Protein AF-A0A1Y3N4Q6-F1 (afdb_monomer_lite)

Sequence (332 aa):
MKKNKTISIQLFIYFLLYHSVFANVINISNESEFLNILDSKDNQNEIHININSKISINKSFNITTSIKKISIIGYSREMSIIEFPNLSDILCFGKNVKEIELKDISFKGNIFFDNNSRVTLDSISFIGNINSNFDDNNNDYIKIKNSIYKAFSYKTNYCIYLGGNIEINNSKFYGDSSCFKNLFYFNGSNIYNLKLTNSFFSGEYKCSCLYIENGNKIDINSSLFSNGFVPKNLDEQGSGITIFHSYTQIKNSTFKNFYSEWSGGSLYLDNTYDFIGEDLEIHNSTAYEMGSMAFVTSDIKGKLPVKFKNIRQYNTGNLTTKRLEHGGLIIW

pLDDT: mean 90.71, std 12.47, range [35.66, 98.94]

Radius of gyration: 23.35 Å; chains: 1; bounding box: 67×60×62 Å

Foldseek 3Di:
DVVVVVVVVVVVVVVVVVVPPPPPEDEDDEQVVVQCQLQDQPPEQEYHYEFQAEYEHAAADARPHQHAEYAYEYPAQVRGEYEYPDQQHEHEDALSYAEYHYYRYEYHHEYEYEQHQYAEAENYEYEHAYYYDNPVVRHVEHEHYNYEYEYYQQADCERYYDEAAYAYELYEFEADLSNQEEPYEYDDCLPYEYAAYCYEFENLLNYAYYEEENHVYYHAELYEYENFEAEPVPPQDERYYEYYAYAYEHYLYEYYAFEYQAEAGNYEAEQYPAYEYENYEYENFQYNAEAGHYDHYYPDPDDHHHDYYNYHYYNTDPPPDDDRNDYHDDDD

Secondary structure (DSSP, 8-state):
-HHHHHHHHHHHHHHHHHHTT---EEEE-SHHHHHHHHT--S--SEEEEEE-SEEE--S-EEE-S-EEEEEEEES-TTT-EEE-SSTT-EEEE-TTEEEEEEES-EEESEEEEES-SEEEEES-EEES-EEEE-TTS---EEEEES-EEE--SS-EEEEEEEESSEEEES-EEE--TTEEEEEEEEE-TTT-EEEEES-EEE-TTTSEEEEEES-SEEEEES-EEEEEEE-TTSTT--SSEEEES-EEEEES-EEEEEEESSB-SSEEEES-SEEEEES-EEEEEEESSB-SSEEEE--SSS---EEEES-EEES-S--SS---SS--B---

Structure (mmCIF, N/CA/C/O backbone):
data_AF-A0A1Y3N4Q6-F1
#
_entry.id   AF-A0A1Y3N4Q6-F1
#
loop_
_atom_site.group_PDB
_atom_site.id
_atom_site.type_symbol
_atom_site.label_atom_id
_atom_site.label_alt_id
_atom_site.label_comp_id
_atom_site.label_asym_id
_atom_site.label_entity_id
_atom_site.label_seq_id
_atom_site.pdbx_PDB_ins_code
_atom_site.Cartn_x
_atom_site.Cartn_y
_atom_site.Cartn_z
_atom_site.occupancy
_atom_site.B_iso_or_equiv
_atom_site.auth_seq_id
_atom_site.auth_comp_id
_atom_site.auth_asym_id
_atom_site.auth_atom_id
_atom_site.pdbx_PDB_model_num
ATOM 1 N N . MET A 1 1 ? -41.715 -43.788 21.255 1.00 56.69 1 MET A N 1
ATOM 2 C CA . MET A 1 1 ? -41.320 -42.753 22.247 1.00 56.69 1 MET A CA 1
ATOM 3 C C . MET A 1 1 ? -39.856 -42.289 22.192 1.00 56.69 1 MET A C 1
ATOM 5 O O . MET A 1 1 ? -39.630 -41.128 22.495 1.00 56.69 1 MET A O 1
ATOM 9 N N . LYS A 1 2 ? -38.855 -43.097 21.793 1.00 52.38 2 LYS A N 1
ATOM 10 C CA . LYS A 1 2 ? -37.438 -42.647 21.756 1.00 52.38 2 LYS A CA 1
ATOM 11 C C . LYS A 1 2 ? -37.121 -41.549 20.717 1.00 52.38 2 LYS A C 1
ATOM 13 O O . LYS A 1 2 ? -36.284 -40.702 20.992 1.00 52.38 2 LYS A O 1
ATOM 18 N N . LYS A 1 3 ? -37.823 -41.513 19.575 1.00 55.44 3 LYS A N 1
ATOM 19 C CA . LYS A 1 3 ? -37.565 -40.568 18.465 1.00 55.44 3 LYS A CA 1
ATOM 20 C C . LYS A 1 3 ? -37.840 -39.091 18.814 1.00 55.44 3 LYS A C 1
ATOM 22 O O . LYS A 1 3 ? -37.141 -38.214 18.325 1.00 55.44 3 LYS A O 1
ATOM 27 N N . ASN A 1 4 ? -38.792 -38.823 19.713 1.00 59.50 4 ASN A N 1
ATOM 28 C CA . ASN A 1 4 ? -39.161 -37.451 20.097 1.00 59.50 4 ASN A CA 1
ATOM 29 C C . ASN A 1 4 ? -38.152 -36.807 21.066 1.00 59.50 4 ASN A C 1
ATOM 31 O O . ASN A 1 4 ? -38.011 -35.588 21.072 1.00 59.50 4 ASN A O 1
ATOM 35 N N . LYS A 1 5 ? -37.408 -37.604 21.851 1.00 62.88 5 LYS A N 1
ATOM 36 C CA . LYS A 1 5 ? -36.370 -37.088 22.764 1.00 62.88 5 LYS A CA 1
ATOM 37 C C . LYS A 1 5 ? -35.143 -36.566 22.013 1.00 62.88 5 LYS A C 1
ATOM 39 O O . LYS A 1 5 ? -34.579 -35.553 22.408 1.00 62.88 5 LYS A O 1
ATOM 44 N N . THR A 1 6 ? -34.749 -37.218 20.921 1.00 68.38 6 THR A N 1
ATOM 45 C CA . THR A 1 6 ? -33.562 -36.827 20.145 1.00 68.38 6 THR A CA 1
ATOM 46 C C . THR A 1 6 ? -33.760 -35.491 19.424 1.00 68.38 6 THR A C 1
ATOM 48 O O . THR A 1 6 ? -32.855 -34.664 19.414 1.00 68.38 6 THR A O 1
ATOM 51 N N . ILE A 1 7 ? -34.967 -35.248 18.899 1.00 74.62 7 ILE A N 1
ATOM 52 C CA . ILE A 1 7 ? -35.339 -33.988 18.230 1.00 74.62 7 ILE A CA 1
ATOM 53 C C . ILE A 1 7 ? -35.352 -32.821 19.231 1.00 74.62 7 ILE A C 1
ATOM 55 O O . ILE A 1 7 ? -34.852 -31.739 18.935 1.00 74.62 7 ILE A O 1
ATOM 59 N N . SER A 1 8 ? -35.852 -33.055 20.448 1.00 74.19 8 SER A N 1
ATOM 60 C CA . SER A 1 8 ? -35.849 -32.063 21.532 1.00 74.19 8 SER A CA 1
ATOM 61 C C . SER A 1 8 ? -34.433 -31.644 21.948 1.00 74.19 8 SER A C 1
ATOM 63 O O . SER A 1 8 ? -34.189 -30.456 22.145 1.00 74.19 8 SER A O 1
ATOM 65 N N . ILE A 1 9 ? -33.492 -32.590 22.040 1.00 78.69 9 ILE A N 1
ATOM 66 C CA . ILE A 1 9 ? -32.097 -32.300 22.407 1.00 78.69 9 ILE A CA 1
ATOM 67 C C . ILE A 1 9 ? -31.387 -31.522 21.291 1.00 78.69 9 ILE A C 1
ATOM 69 O O . ILE A 1 9 ? -30.674 -30.566 21.577 1.00 78.69 9 ILE A O 1
ATOM 73 N N . GLN A 1 10 ? -31.615 -31.876 20.022 1.00 81.56 10 GLN A N 1
ATOM 74 C CA . GLN A 1 10 ? -31.042 -31.147 18.885 1.00 81.56 10 GLN A CA 1
ATOM 75 C C . GLN A 1 10 ? -31.547 -29.703 18.805 1.00 81.56 10 GLN A C 1
ATOM 77 O O . GLN A 1 10 ? -30.742 -28.801 18.603 1.00 81.56 10 GLN A O 1
ATOM 82 N N . LEU A 1 11 ? -32.846 -29.468 19.024 1.00 79.50 11 LEU A N 1
ATOM 83 C CA . LEU A 1 11 ? -33.420 -28.119 19.062 1.00 79.50 11 LEU A CA 1
ATOM 84 C C . LEU A 1 11 ? -32.888 -27.294 20.238 1.00 79.50 11 LEU A C 1
ATOM 86 O O . LEU A 1 11 ? -32.621 -26.108 20.075 1.00 79.50 11 LEU A O 1
ATOM 90 N N . PHE A 1 12 ? -32.686 -27.917 21.400 1.00 78.81 12 PHE A N 1
ATOM 91 C CA . PHE A 1 12 ? -32.112 -27.249 22.567 1.00 78.81 12 PHE A CA 1
ATOM 92 C C . PHE A 1 12 ? -30.639 -26.873 22.353 1.00 78.81 12 PHE A C 1
ATOM 94 O O . PHE A 1 12 ? -30.237 -25.766 22.696 1.00 78.81 12 PHE A O 1
ATOM 101 N N . ILE A 1 13 ? -29.848 -27.744 21.716 1.00 78.81 13 ILE A N 1
ATOM 102 C CA . ILE A 1 13 ? -28.467 -27.431 21.318 1.00 78.81 13 ILE A CA 1
ATOM 103 C C . ILE A 1 13 ? -28.453 -26.309 20.273 1.00 78.81 13 ILE A C 1
ATOM 105 O O . ILE A 1 13 ? -27.671 -25.377 20.408 1.00 78.81 13 ILE A O 1
ATOM 109 N N . TYR A 1 14 ? -29.344 -26.342 19.277 1.00 76.44 14 TYR A N 1
ATOM 110 C CA . TYR A 1 14 ? -29.457 -25.268 18.283 1.00 76.44 14 TYR A CA 1
ATOM 111 C C . TYR A 1 14 ? -29.843 -23.930 18.928 1.00 76.44 14 TYR A C 1
ATOM 113 O O . TYR A 1 14 ? -29.288 -22.896 18.577 1.00 76.44 14 TYR A O 1
ATOM 121 N N . PHE A 1 15 ? -30.749 -23.951 19.909 1.00 72.94 15 PHE A N 1
ATOM 122 C CA . PHE A 1 15 ? -31.162 -22.772 20.669 1.00 72.94 15 PHE A CA 1
ATOM 123 C C . PHE A 1 15 ? -30.034 -22.221 21.554 1.00 72.94 15 PHE A C 1
ATOM 125 O O . PHE A 1 15 ? -29.815 -21.011 21.575 1.00 72.94 15 PHE A O 1
ATOM 132 N N . LEU A 1 16 ? -29.272 -23.093 22.226 1.00 67.56 16 LEU A N 1
ATOM 133 C CA . LEU A 1 16 ? -28.088 -22.707 23.002 1.00 67.56 16 LEU A CA 1
ATOM 134 C C . LEU A 1 16 ? -26.990 -22.117 22.110 1.00 67.56 16 LEU A C 1
ATOM 136 O O . LEU A 1 16 ? -26.414 -21.091 22.460 1.00 67.56 16 LEU A O 1
ATOM 140 N N . LEU A 1 17 ? -26.753 -22.715 20.937 1.00 64.62 17 LEU A N 1
ATOM 141 C CA . LEU A 1 17 ? -25.815 -22.193 19.943 1.00 64.62 17 LEU A CA 1
ATOM 142 C C . LEU A 1 17 ? -26.282 -20.843 19.377 1.00 64.62 17 LEU A C 1
ATOM 144 O O . LEU A 1 17 ? -25.457 -19.960 19.158 1.00 64.62 17 LEU A O 1
ATOM 148 N N . TYR A 1 18 ? -27.594 -20.647 19.208 1.00 61.47 18 TYR A N 1
ATOM 149 C CA . TYR A 1 18 ? -28.177 -19.383 18.751 1.00 61.47 18 TYR A CA 1
ATOM 150 C C . TYR A 1 18 ? -28.088 -18.273 19.811 1.00 61.47 18 TYR A C 1
ATOM 152 O O . TYR A 1 18 ? -27.852 -17.118 19.472 1.00 61.47 18 TYR A O 1
ATOM 160 N N . HIS A 1 19 ? -28.234 -18.604 21.100 1.00 54.78 19 HIS A N 1
ATOM 161 C CA . HIS A 1 19 ? -28.067 -17.637 22.194 1.00 54.78 19 HIS A CA 1
ATOM 162 C C . HIS A 1 19 ? -26.600 -17.290 22.488 1.00 54.78 19 HIS A C 1
ATOM 164 O O . HIS A 1 19 ? -26.331 -16.224 23.035 1.00 54.78 19 HIS A O 1
ATOM 170 N N . SER A 1 20 ? -25.642 -18.142 22.112 1.00 48.44 20 SER A N 1
ATOM 171 C CA . SER A 1 20 ? -24.221 -17.939 22.434 1.00 48.44 20 SER A CA 1
ATOM 172 C C . SER A 1 20 ? -23.460 -16.943 21.544 1.00 48.44 20 SER A C 1
ATOM 174 O O . SER A 1 20 ? -22.251 -16.813 21.706 1.00 48.44 20 SER A O 1
ATOM 176 N N . VAL A 1 21 ? -24.120 -16.231 20.618 1.00 52.28 21 VAL A N 1
ATOM 177 C CA . VAL A 1 21 ? -23.431 -15.346 19.650 1.00 52.28 21 VAL A CA 1
ATOM 178 C C . VAL A 1 21 ? -24.018 -13.933 19.594 1.00 52.28 21 VAL A C 1
ATOM 180 O O . VAL A 1 21 ? -23.985 -13.273 18.558 1.00 52.28 21 VAL A O 1
ATOM 183 N N . PHE A 1 22 ? -24.534 -13.417 20.711 1.00 50.62 22 PHE A N 1
ATOM 184 C CA . PHE A 1 22 ? -24.730 -11.971 20.823 1.00 50.62 22 PHE A CA 1
ATOM 185 C C . PHE A 1 22 ? -23.392 -11.324 21.168 1.00 50.62 22 PHE A C 1
ATOM 187 O O . PHE A 1 22 ? -23.029 -11.167 22.331 1.00 50.62 22 PHE A O 1
ATOM 194 N N . ALA A 1 23 ? -22.629 -10.983 20.131 1.00 60.62 23 ALA A N 1
ATOM 195 C CA . ALA A 1 23 ? -21.564 -10.008 20.274 1.00 60.62 23 ALA A CA 1
ATOM 196 C C . ALA A 1 23 ? -22.204 -8.689 20.731 1.00 60.62 23 ALA A C 1
ATOM 198 O O . ALA A 1 23 ? -23.074 -8.150 20.045 1.00 60.62 23 ALA A O 1
ATOM 199 N N . ASN A 1 24 ? -21.819 -8.199 21.910 1.00 73.44 24 ASN A N 1
ATOM 200 C CA . ASN A 1 24 ? -22.299 -6.916 22.406 1.00 73.44 24 ASN A CA 1
ATOM 201 C C . ASN A 1 24 ? -21.717 -5.813 21.519 1.00 73.44 24 ASN A C 1
ATOM 203 O O . ASN A 1 24 ? -20.530 -5.504 21.594 1.00 73.44 24 ASN A O 1
ATOM 207 N N . VAL A 1 25 ? -22.559 -5.257 20.652 1.00 82.50 25 VAL A N 1
ATOM 208 C CA . VAL A 1 25 ? -22.224 -4.088 19.843 1.00 82.50 25 VAL A CA 1
ATOM 209 C C . VAL A 1 25 ? -22.372 -2.849 20.716 1.00 82.50 25 VAL A C 1
ATOM 211 O O . VAL A 1 25 ? -23.442 -2.605 21.276 1.00 82.50 25 VAL A O 1
ATOM 214 N N . ILE A 1 26 ? -21.303 -2.068 20.835 1.00 90.81 26 ILE A N 1
ATOM 215 C CA . ILE A 1 26 ? -21.249 -0.877 21.680 1.00 90.81 26 ILE A CA 1
ATOM 216 C C . ILE A 1 26 ? -21.290 0.354 20.779 1.00 90.81 26 ILE A C 1
ATOM 218 O O . ILE A 1 26 ? -20.392 0.574 19.968 1.00 90.81 26 ILE A O 1
ATOM 222 N N . ASN A 1 27 ? -22.341 1.161 20.911 1.00 92.31 27 ASN A N 1
ATOM 223 C CA . ASN A 1 27 ? -22.420 2.450 20.230 1.00 92.31 27 ASN A CA 1
ATOM 224 C C . ASN A 1 27 ? -21.627 3.481 21.029 1.00 92.31 27 ASN A C 1
ATOM 226 O O . ASN A 1 27 ? -21.821 3.590 22.240 1.00 92.31 27 ASN A O 1
ATOM 230 N N . ILE A 1 28 ? -20.782 4.246 20.348 1.00 92.94 28 ILE A N 1
ATOM 231 C CA . ILE A 1 28 ? -19.982 5.298 20.972 1.00 92.94 28 ILE A CA 1
ATOM 232 C C . ILE A 1 28 ? -20.214 6.643 20.302 1.00 92.94 28 ILE A C 1
ATOM 234 O O . ILE A 1 28 ? -20.504 6.726 19.109 1.00 92.94 28 ILE A O 1
ATOM 238 N N . SER A 1 29 ? -20.063 7.703 21.087 1.00 92.25 29 SER A N 1
ATOM 239 C CA . SER A 1 29 ? -20.355 9.072 20.665 1.00 92.25 29 SER A CA 1
ATOM 240 C C . SER A 1 29 ? -19.210 10.054 20.910 1.00 92.25 29 SER A C 1
ATOM 242 O O . SER A 1 29 ? -19.214 11.141 20.332 1.00 92.25 29 SER A O 1
ATOM 244 N N . ASN A 1 30 ? -18.240 9.694 21.756 1.00 94.62 30 ASN A N 1
ATOM 245 C CA . ASN A 1 30 ? -17.157 10.575 22.187 1.00 94.62 30 ASN A CA 1
ATOM 246 C C . ASN A 1 30 ? -15.838 9.824 22.450 1.00 94.62 30 ASN A C 1
ATOM 248 O O . ASN A 1 30 ? -15.787 8.595 22.490 1.00 94.62 30 ASN A O 1
ATOM 252 N N . GLU A 1 31 ? -14.761 10.593 22.631 1.00 96.50 31 GLU A N 1
ATOM 253 C CA . GLU A 1 31 ? -13.404 10.086 22.871 1.00 96.50 31 GLU A CA 1
ATOM 254 C C . GLU A 1 31 ? -13.310 9.216 24.131 1.00 96.50 31 GLU A C 1
ATOM 256 O O . GLU A 1 31 ? -12.709 8.148 24.090 1.00 96.50 31 GLU A O 1
ATOM 261 N N . SER A 1 32 ? -13.913 9.650 25.243 1.00 95.75 32 SER A N 1
ATOM 262 C CA . SER A 1 32 ? -13.829 8.932 26.521 1.00 95.75 32 SER A CA 1
ATOM 263 C C . SER A 1 32 ? -14.413 7.524 26.399 1.00 95.75 32 SER A C 1
ATOM 265 O O . SER A 1 32 ? -13.766 6.553 26.780 1.00 95.75 32 SER A O 1
ATOM 267 N N . GLU A 1 33 ? -15.596 7.392 25.794 1.00 94.44 33 GLU A N 1
ATOM 268 C CA . GLU A 1 33 ? -16.214 6.093 25.507 1.00 94.44 33 GLU A CA 1
ATOM 269 C C . GLU A 1 33 ? -15.323 5.216 24.620 1.00 94.44 33 GLU A C 1
ATOM 271 O O . GLU A 1 33 ? -15.087 4.056 24.958 1.00 94.44 33 GLU A O 1
ATOM 276 N N . PHE A 1 34 ? -14.788 5.773 23.526 1.00 94.69 34 PHE A N 1
ATOM 277 C CA . PHE A 1 34 ? -13.900 5.049 22.612 1.00 94.69 34 PHE A CA 1
ATOM 278 C C . PHE A 1 34 ? -12.673 4.484 23.334 1.00 94.69 34 PHE A C 1
ATOM 280 O O . PHE A 1 34 ? -12.385 3.291 23.239 1.00 94.69 34 PHE A O 1
ATOM 287 N N . LEU A 1 35 ? -11.967 5.332 24.085 1.00 94.00 35 LEU A N 1
ATOM 288 C CA . LEU A 1 35 ? -10.729 4.951 24.759 1.00 94.00 35 LEU A CA 1
ATOM 289 C C . LEU A 1 35 ? -10.983 3.988 25.923 1.00 94.00 35 LEU A C 1
ATOM 291 O O . LEU A 1 35 ? -10.244 3.019 26.069 1.00 94.00 35 LEU A O 1
ATOM 295 N N . ASN A 1 36 ? -12.040 4.202 26.712 1.00 92.62 36 ASN A N 1
ATOM 296 C CA . ASN A 1 36 ? -12.360 3.338 27.852 1.00 92.62 36 ASN A CA 1
ATOM 297 C C . ASN A 1 36 ? -12.703 1.908 27.417 1.00 92.62 36 ASN A C 1
ATOM 299 O O . ASN A 1 36 ? -12.334 0.958 28.102 1.00 92.62 36 ASN A O 1
ATOM 303 N N . ILE A 1 37 ? -13.389 1.738 26.282 1.00 91.62 37 ILE A N 1
ATOM 304 C CA . ILE A 1 37 ? -13.698 0.406 25.744 1.00 91.62 37 ILE A CA 1
ATOM 305 C C . ILE A 1 37 ? -12.414 -0.308 25.320 1.00 91.62 37 ILE A C 1
ATOM 307 O O . ILE A 1 37 ? -12.224 -1.479 25.650 1.00 91.62 37 ILE A O 1
ATOM 311 N N . LEU A 1 38 ? -11.518 0.397 24.627 1.00 91.62 38 LEU A N 1
ATOM 312 C CA . LEU A 1 38 ? -10.263 -0.174 24.140 1.00 91.62 38 LEU A CA 1
ATOM 313 C C . LEU A 1 38 ? -9.243 -0.456 25.260 1.00 91.62 38 LEU A C 1
ATOM 315 O O . LEU A 1 38 ? -8.447 -1.384 25.131 1.00 91.62 38 LEU A O 1
ATOM 319 N N . ASP A 1 39 ? -9.273 0.309 26.356 1.00 88.56 39 ASP A N 1
ATOM 320 C CA . ASP A 1 39 ? -8.420 0.104 27.541 1.00 88.56 39 ASP A CA 1
ATOM 321 C C . ASP A 1 39 ? -9.034 -0.864 28.573 1.00 88.56 39 ASP A C 1
ATOM 323 O O . ASP A 1 39 ? -8.408 -1.194 29.585 1.00 88.56 39 ASP A O 1
ATOM 327 N N . SER A 1 40 ? -10.268 -1.333 28.349 1.00 82.56 40 SER A N 1
ATOM 328 C CA . SER A 1 40 ? -10.963 -2.175 29.324 1.00 82.56 40 SER A CA 1
ATOM 329 C C . SER A 1 40 ? -10.199 -3.482 29.583 1.00 82.56 40 SER A C 1
ATOM 331 O O . SER A 1 40 ? -9.826 -4.222 28.673 1.00 82.56 40 SER A O 1
ATOM 333 N N . LYS A 1 41 ? -9.935 -3.754 30.868 1.00 71.38 41 LYS A N 1
ATOM 334 C CA . LYS A 1 41 ? -9.244 -4.971 31.337 1.00 71.38 41 LYS A CA 1
ATOM 335 C C . LYS A 1 41 ? -10.178 -6.161 31.513 1.00 71.38 41 LYS A C 1
ATOM 337 O O . LYS A 1 41 ? -9.716 -7.263 31.808 1.00 71.38 41 LYS A O 1
ATOM 342 N N . ASP A 1 42 ? -11.478 -5.937 31.371 1.00 69.56 42 ASP A N 1
ATOM 343 C CA . ASP A 1 42 ? -12.448 -7.016 31.364 1.00 69.56 42 ASP A CA 1
ATOM 344 C C . ASP A 1 42 ? -12.168 -7.861 30.123 1.00 69.56 42 ASP A C 1
ATOM 346 O O . ASP A 1 42 ? -12.156 -7.330 29.019 1.00 69.56 42 ASP A O 1
ATOM 350 N N . ASN A 1 43 ? -11.866 -9.150 30.317 1.00 57.38 43 ASN A N 1
ATOM 351 C CA . ASN A 1 43 ? -11.434 -10.102 29.286 1.00 57.38 43 ASN A CA 1
ATOM 352 C C . ASN A 1 43 ? -12.464 -10.241 28.147 1.00 57.38 43 ASN A C 1
ATOM 354 O O . ASN A 1 43 ? -13.198 -11.229 28.063 1.00 57.38 43 ASN A O 1
ATOM 358 N N . GLN A 1 44 ? -12.525 -9.258 27.255 1.00 68.38 44 GLN A N 1
ATOM 359 C CA . GLN A 1 44 ? -13.351 -9.294 26.065 1.00 68.38 44 GLN A CA 1
ATOM 360 C C . GLN A 1 44 ? -12.546 -9.983 24.975 1.00 68.38 44 GLN A C 1
ATOM 362 O O . GLN A 1 44 ? -11.575 -9.447 24.445 1.00 68.38 44 GLN A O 1
ATOM 367 N N . ASN A 1 45 ? -12.961 -11.206 24.636 1.00 86.19 45 ASN A N 1
ATOM 368 C CA . ASN A 1 45 ? -12.429 -11.882 23.460 1.00 86.19 45 ASN A CA 1
ATOM 369 C C . ASN A 1 45 ? -12.600 -10.976 22.230 1.00 86.19 45 ASN A C 1
ATOM 371 O O . ASN A 1 45 ? -11.669 -10.821 21.447 1.00 86.19 45 ASN A O 1
ATOM 375 N N . GLU A 1 46 ? -13.762 -10.345 22.067 1.00 92.62 46 GLU A N 1
ATOM 376 C CA . GLU A 1 46 ? -14.073 -9.545 20.884 1.00 92.62 46 GLU A CA 1
ATOM 377 C C . GLU A 1 46 ? -14.777 -8.243 21.271 1.00 92.62 46 GLU A C 1
ATOM 379 O O . GLU A 1 46 ? -15.702 -8.260 22.081 1.00 92.62 46 GLU A O 1
ATOM 384 N N . ILE A 1 47 ? -14.352 -7.137 20.660 1.00 93.56 47 ILE A N 1
ATOM 385 C CA . ILE A 1 47 ? -14.919 -5.800 20.835 1.00 93.56 47 ILE A CA 1
ATOM 386 C C . ILE A 1 47 ? -15.538 -5.371 19.507 1.00 93.56 47 ILE A C 1
ATOM 388 O O . ILE A 1 47 ? -14.866 -5.382 18.476 1.00 93.56 47 ILE A O 1
ATOM 392 N N . HIS A 1 48 ? -16.808 -4.969 19.531 1.00 94.50 48 HIS A N 1
ATOM 393 C CA . HIS A 1 48 ? -17.528 -4.477 18.356 1.00 94.50 48 HIS A CA 1
ATOM 394 C C . HIS A 1 48 ? -18.049 -3.070 18.638 1.00 94.50 48 HIS A C 1
ATOM 396 O O . HIS A 1 48 ? -18.965 -2.884 19.436 1.00 94.50 48 HIS A O 1
ATOM 402 N N . ILE A 1 49 ? -17.433 -2.080 18.002 1.00 95.06 49 ILE A N 1
ATOM 403 C CA . ILE A 1 49 ? -17.687 -0.654 18.183 1.00 95.06 49 ILE A CA 1
ATOM 404 C C . ILE A 1 49 ? -18.448 -0.131 16.971 1.00 95.06 49 ILE A C 1
ATOM 406 O O . ILE A 1 49 ? -17.973 -0.247 15.842 1.00 95.06 49 ILE A O 1
ATOM 410 N N . ASN A 1 50 ? -19.584 0.511 17.220 1.00 96.31 50 ASN A N 1
ATOM 411 C CA . ASN A 1 50 ? -20.334 1.244 16.211 1.00 96.31 50 ASN A CA 1
ATOM 412 C C . ASN A 1 50 ? -20.115 2.749 16.362 1.00 96.31 50 ASN A C 1
ATOM 414 O O . ASN A 1 50 ? -20.323 3.310 17.441 1.00 96.31 50 ASN A O 1
ATOM 418 N N . ILE A 1 51 ? -19.761 3.403 15.257 1.00 95.12 51 ILE A N 1
ATOM 419 C CA . ILE A 1 51 ? -19.570 4.852 15.180 1.00 95.12 51 ILE A CA 1
ATOM 420 C C . ILE A 1 51 ? -20.597 5.428 14.212 1.00 95.12 51 ILE A C 1
ATOM 422 O O . ILE A 1 51 ? -20.702 5.002 13.068 1.00 95.12 51 ILE A O 1
ATOM 426 N N . ASN A 1 52 ? -21.350 6.427 14.655 1.00 95.44 52 ASN A N 1
ATOM 427 C CA . ASN A 1 52 ? -22.296 7.170 13.816 1.00 95.44 52 ASN A CA 1
ATOM 428 C C . ASN A 1 52 ? -22.103 8.689 13.926 1.00 95.44 52 ASN A C 1
ATOM 430 O O . ASN A 1 52 ? -22.973 9.466 13.528 1.00 95.44 52 ASN A O 1
ATOM 434 N N . SER A 1 53 ? -20.975 9.099 14.496 1.00 96.00 53 SER A N 1
ATOM 435 C CA . SER A 1 53 ? -20.619 10.483 14.745 1.00 96.00 53 SER A CA 1
ATOM 436 C C . SER A 1 53 ? -19.137 10.717 14.459 1.00 96.00 53 SER A C 1
ATOM 438 O O . SER A 1 53 ? -18.373 9.814 14.101 1.00 96.00 53 SER A O 1
ATOM 440 N N . LYS A 1 54 ? -18.727 11.970 14.631 1.00 97.94 54 LYS A N 1
ATOM 441 C CA . LYS A 1 54 ? -17.328 12.364 14.643 1.00 97.94 54 LYS A CA 1
ATOM 442 C C . LYS A 1 54 ? -16.749 12.206 16.052 1.00 97.94 54 LYS A C 1
ATOM 444 O O . LYS A 1 54 ? -17.269 12.796 16.995 1.00 97.94 54 LYS A O 1
ATOM 449 N N . ILE A 1 55 ? -15.635 11.492 16.161 1.00 97.94 55 ILE A N 1
ATOM 450 C CA . ILE A 1 55 ? -14.856 11.281 17.381 1.00 97.94 55 ILE A CA 1
ATOM 451 C C . ILE A 1 55 ? -13.465 11.875 17.168 1.00 97.94 55 ILE A C 1
ATOM 453 O O . ILE A 1 55 ? -12.713 11.425 16.304 1.00 97.94 55 ILE A O 1
ATOM 457 N N . SER A 1 56 ? -13.126 12.892 17.958 1.00 98.00 56 SER A N 1
ATOM 458 C CA . SER A 1 56 ? -11.800 13.513 17.952 1.00 98.00 56 SER A CA 1
ATOM 459 C C . SER A 1 56 ? -10.966 12.946 19.101 1.00 98.00 56 SER A C 1
ATOM 461 O O . SER A 1 56 ? -11.340 13.108 20.258 1.00 98.00 56 SER A O 1
ATOM 463 N N . ILE A 1 57 ? -9.856 12.283 18.780 1.00 97.50 57 ILE A N 1
ATOM 464 C CA . ILE A 1 57 ? -8.917 11.691 19.736 1.00 97.50 57 ILE A CA 1
ATOM 465 C C . ILE A 1 57 ? -7.738 12.649 19.900 1.00 97.50 57 ILE A C 1
ATOM 467 O O . ILE A 1 57 ? -7.000 12.917 18.955 1.00 97.50 57 ILE A O 1
ATOM 471 N N . ASN A 1 58 ? -7.565 13.188 21.101 1.00 97.44 58 ASN A N 1
ATOM 472 C CA . ASN A 1 58 ? -6.681 14.324 21.363 1.00 97.44 58 ASN A CA 1
ATOM 473 C C . ASN A 1 58 ? -5.231 13.931 21.670 1.00 97.44 58 ASN A C 1
ATOM 475 O O . ASN A 1 58 ? -4.395 14.807 21.891 1.00 97.44 58 ASN A O 1
ATOM 479 N N . LYS A 1 59 ? -4.937 12.631 21.733 1.00 97.12 59 LYS A N 1
ATOM 480 C CA . LYS A 1 59 ? -3.603 12.102 22.020 1.00 97.12 59 LYS A CA 1
ATOM 481 C C . LYS A 1 59 ? -3.400 10.739 21.381 1.00 97.12 59 LYS A C 1
ATOM 483 O O . LYS A 1 59 ? -4.349 9.972 21.237 1.00 97.12 59 LYS A O 1
ATOM 488 N N . SER A 1 60 ? -2.147 10.408 21.093 1.00 97.50 60 SER A N 1
ATOM 489 C CA . SER A 1 60 ? -1.751 9.050 20.721 1.00 97.50 60 SER A CA 1
ATOM 490 C C . SER A 1 60 ? -2.293 8.014 21.709 1.00 97.50 60 SER A C 1
ATOM 492 O O . SER A 1 60 ? -2.306 8.235 22.925 1.00 97.50 60 SER A O 1
ATOM 494 N N . PHE A 1 61 ? -2.710 6.866 21.184 1.00 97.50 61 PHE A N 1
ATOM 495 C CA . PHE A 1 61 ? -3.294 5.794 21.977 1.00 97.50 61 PHE A CA 1
ATOM 496 C C . PHE A 1 61 ? -2.758 4.438 21.530 1.00 97.50 61 PHE A C 1
ATOM 498 O O . PHE A 1 61 ? -2.703 4.143 20.338 1.00 97.50 61 PHE A O 1
ATOM 505 N N . ASN A 1 62 ? -2.358 3.617 22.499 1.00 97.50 62 ASN A N 1
ATOM 506 C CA . ASN A 1 62 ? -1.804 2.292 22.260 1.00 97.50 62 ASN A CA 1
ATOM 507 C C . ASN A 1 62 ? -2.663 1.235 22.950 1.00 97.50 62 ASN A C 1
ATOM 509 O O . ASN A 1 62 ? -2.782 1.232 24.176 1.00 97.50 62 ASN A O 1
ATOM 513 N N . ILE A 1 63 ? -3.225 0.329 22.158 1.00 95.94 63 ILE A N 1
ATOM 514 C CA . ILE A 1 63 ? -4.032 -0.783 22.649 1.00 95.94 63 ILE A CA 1
ATOM 515 C C . ILE A 1 63 ? -3.081 -1.903 23.067 1.00 95.94 63 ILE A C 1
ATOM 517 O O . ILE A 1 63 ? -2.522 -2.615 22.233 1.00 95.94 63 ILE A O 1
ATOM 521 N N . THR A 1 64 ? -2.880 -2.039 24.377 1.00 93.38 64 THR A N 1
ATOM 522 C CA . THR A 1 64 ? -1.958 -3.033 24.958 1.00 93.38 64 THR A CA 1
ATOM 523 C C . THR A 1 64 ? -2.672 -4.247 25.551 1.00 93.38 64 THR A C 1
ATOM 525 O O . THR A 1 64 ? -2.032 -5.263 25.839 1.00 93.38 64 THR A O 1
ATOM 528 N N . THR A 1 65 ? -3.989 -4.162 25.718 1.00 92.12 65 THR A N 1
ATOM 529 C CA . THR A 1 65 ? -4.858 -5.227 26.222 1.00 92.12 65 THR A CA 1
ATOM 530 C C . THR A 1 65 ? -4.921 -6.400 25.239 1.00 92.12 65 THR A C 1
ATOM 532 O O . THR A 1 65 ? -4.826 -6.234 24.022 1.00 92.12 65 THR A O 1
ATOM 535 N N . SER A 1 66 ? -5.035 -7.622 25.768 1.00 93.00 66 SER A N 1
ATOM 536 C CA . SER A 1 66 ? -5.138 -8.830 24.941 1.00 93.00 66 SER A CA 1
ATOM 537 C C . SER A 1 66 ? -6.550 -8.984 24.406 1.00 93.00 66 SER A C 1
ATOM 539 O O . SER A 1 66 ? -7.449 -9.368 25.150 1.00 93.00 66 SER A O 1
ATOM 541 N N . ILE A 1 67 ? -6.721 -8.748 23.107 1.00 93.50 67 ILE A N 1
ATOM 542 C CA . ILE A 1 67 ? -8.016 -8.789 22.432 1.00 93.50 67 ILE A CA 1
ATOM 543 C C . ILE A 1 67 ? -7.902 -9.693 21.202 1.00 93.50 67 ILE A C 1
ATOM 545 O O . ILE A 1 67 ? -7.010 -9.540 20.365 1.00 93.50 67 ILE A O 1
ATOM 549 N N . LYS A 1 68 ? -8.813 -10.660 21.058 1.00 94.19 68 LYS A N 1
ATOM 550 C CA . LYS A 1 68 ? -8.816 -11.535 19.876 1.00 94.19 68 LYS A CA 1
ATOM 551 C C . LYS A 1 68 ? -9.284 -10.762 18.643 1.00 94.19 68 LYS A C 1
ATOM 553 O O . LYS A 1 68 ? -8.655 -10.907 17.602 1.00 94.19 68 LYS A O 1
ATOM 558 N N . LYS A 1 69 ? -10.335 -9.941 18.745 1.00 95.88 69 LYS A N 1
ATOM 559 C CA . LYS A 1 69 ? -10.819 -9.122 17.623 1.00 95.88 69 LYS A CA 1
ATOM 560 C C . LYS A 1 69 ? -11.317 -7.745 18.057 1.00 95.88 69 LYS A C 1
ATOM 562 O O . LYS A 1 69 ? -12.092 -7.653 19.002 1.00 95.88 69 LYS A O 1
ATOM 567 N N . ILE A 1 70 ? -10.939 -6.706 17.317 1.00 97.06 70 ILE A N 1
ATOM 568 C CA . ILE A 1 70 ? -11.550 -5.373 17.387 1.00 97.06 70 ILE A CA 1
ATOM 569 C C . ILE A 1 70 ? -12.217 -5.077 16.044 1.00 97.06 70 ILE A C 1
ATOM 571 O O . ILE A 1 70 ? -11.543 -5.059 15.014 1.00 97.06 70 ILE A O 1
ATOM 575 N N . SER A 1 71 ? -13.521 -4.816 16.058 1.00 97.81 71 SER A N 1
ATOM 576 C CA . SER A 1 71 ? -14.276 -4.333 14.899 1.00 97.81 71 SER A CA 1
ATOM 577 C C . SER A 1 71 ? -14.752 -2.909 15.172 1.00 97.81 71 SER A C 1
ATOM 579 O O . SER A 1 71 ? -15.468 -2.687 16.144 1.00 97.81 71 SER A O 1
ATOM 581 N N . ILE A 1 72 ? -14.382 -1.952 14.326 1.00 97.88 72 ILE A N 1
ATOM 582 C CA . ILE A 1 72 ? -14.865 -0.570 14.365 1.00 97.88 72 ILE A CA 1
ATOM 583 C C . ILE A 1 72 ? -15.631 -0.314 13.072 1.00 97.88 72 ILE A C 1
ATOM 585 O O . ILE A 1 72 ? -15.043 -0.251 11.990 1.00 97.88 72 ILE A O 1
ATOM 589 N N . ILE A 1 73 ? -16.950 -0.197 13.195 1.00 98.06 73 ILE A N 1
ATOM 590 C CA . ILE A 1 73 ? -17.878 -0.151 12.069 1.00 98.06 73 ILE A CA 1
ATOM 591 C C . ILE A 1 73 ? -18.631 1.175 12.094 1.00 98.06 73 ILE A C 1
ATOM 593 O O . ILE A 1 73 ? -19.269 1.542 13.081 1.00 98.06 73 ILE A O 1
ATOM 597 N N . GLY A 1 74 ? -18.534 1.911 10.996 1.00 97.75 74 GLY A N 1
ATOM 598 C CA . GLY A 1 74 ? -19.275 3.139 10.783 1.00 97.75 74 GLY A CA 1
ATOM 599 C C . GLY A 1 74 ? -20.667 2.894 10.216 1.00 97.75 74 GLY A C 1
ATOM 600 O O . GLY A 1 74 ? -20.939 1.868 9.597 1.00 97.75 74 GLY A O 1
ATOM 601 N N . TYR A 1 75 ? -21.550 3.874 10.377 1.00 94.56 75 TYR A N 1
ATOM 602 C CA . TYR A 1 75 ? -22.789 3.945 9.602 1.00 94.56 75 TYR A CA 1
ATOM 603 C C . TYR A 1 75 ? -22.515 4.272 8.123 1.00 94.56 75 TYR A C 1
ATOM 605 O O . TYR A 1 75 ? -23.114 3.700 7.215 1.00 94.56 75 TYR A O 1
ATOM 613 N N . SER A 1 76 ? -21.607 5.220 7.892 1.00 95.62 76 SER A N 1
ATOM 614 C CA . SER A 1 76 ? -21.076 5.599 6.581 1.00 95.62 76 SER A CA 1
ATOM 615 C C . SER A 1 76 ? -19.775 6.384 6.750 1.00 95.62 76 SER A C 1
ATOM 617 O O . SER A 1 76 ? -19.553 7.004 7.799 1.00 95.62 76 SER A O 1
ATOM 619 N N . ARG A 1 77 ? -18.949 6.436 5.696 1.00 95.62 77 ARG A N 1
ATOM 620 C CA . ARG A 1 77 ? -17.680 7.182 5.704 1.00 95.62 77 ARG A CA 1
ATOM 621 C C . ARG A 1 77 ? -17.869 8.670 5.992 1.00 95.62 77 ARG A C 1
ATOM 623 O O . ARG A 1 77 ? -16.994 9.293 6.579 1.00 95.62 77 ARG A O 1
ATOM 630 N N . GLU A 1 78 ? -18.980 9.250 5.558 1.00 95.56 78 GLU A N 1
ATOM 631 C CA . GLU A 1 78 ? -19.265 10.682 5.658 1.00 95.56 78 GLU A CA 1
ATOM 632 C C . GLU A 1 78 ? -19.707 11.085 7.069 1.00 95.56 78 GLU A C 1
ATOM 634 O O . GLU A 1 78 ? -19.437 12.205 7.498 1.00 95.56 78 GLU A O 1
ATOM 639 N N . MET A 1 79 ? -20.378 10.181 7.789 1.00 95.88 79 MET A N 1
ATOM 640 C CA . MET A 1 79 ? -20.911 10.446 9.131 1.00 95.88 79 MET A CA 1
ATOM 641 C C . MET A 1 79 ? -20.011 9.925 10.253 1.00 95.88 79 MET A C 1
ATOM 643 O O . MET A 1 79 ? -20.003 10.487 11.346 1.00 95.88 79 MET A O 1
ATOM 647 N N . SER A 1 80 ? -19.264 8.855 9.987 1.00 98.00 80 SER A N 1
ATOM 648 C CA . SER A 1 80 ? -18.527 8.094 10.999 1.00 98.00 80 SER A CA 1
ATOM 649 C C . SER A 1 80 ? -17.051 8.422 10.866 1.00 98.00 80 SER A C 1
ATOM 651 O O . SER A 1 80 ? -16.353 7.869 10.015 1.00 98.00 80 SER A O 1
ATOM 653 N N . ILE A 1 81 ? -16.590 9.388 11.655 1.00 98.19 81 ILE A N 1
ATOM 654 C CA . ILE A 1 81 ? -15.260 9.980 11.497 1.00 98.19 81 ILE A CA 1
ATOM 655 C C . ILE A 1 81 ? -14.469 9.754 12.777 1.00 98.19 81 ILE A C 1
ATOM 657 O O . ILE A 1 81 ? -14.882 10.212 13.835 1.00 98.19 81 ILE A O 1
ATOM 661 N N . ILE A 1 82 ? -13.306 9.122 12.672 1.00 98.00 82 ILE A N 1
ATOM 662 C CA . ILE A 1 82 ? -12.283 9.158 13.718 1.00 98.00 82 ILE A CA 1
ATOM 663 C C . ILE A 1 82 ? -11.205 10.125 13.251 1.00 98.00 82 ILE A C 1
ATOM 665 O O . ILE A 1 82 ? -10.657 9.955 12.161 1.00 98.00 82 ILE A O 1
ATOM 669 N N . GLU A 1 83 ? -10.890 11.140 14.048 1.00 97.56 83 GLU A N 1
ATOM 670 C CA . GLU A 1 83 ? -9.795 12.052 13.731 1.00 97.56 83 GLU A CA 1
ATOM 671 C C . GLU A 1 83 ? -8.857 12.295 14.908 1.00 97.56 83 GLU A C 1
ATOM 673 O O . GLU A 1 83 ? -9.279 12.354 16.057 1.00 97.56 83 GLU A O 1
ATOM 678 N N . PHE A 1 84 ? -7.590 12.518 14.589 1.00 97.31 84 PHE A N 1
ATOM 679 C CA . PHE A 1 84 ? -6.583 13.055 15.484 1.00 97.31 84 PHE A CA 1
ATOM 680 C C . PHE A 1 84 ? -6.352 14.521 15.100 1.00 97.31 84 PHE A C 1
ATOM 682 O O . PHE A 1 84 ? -5.857 14.792 13.999 1.00 97.31 84 PHE A O 1
ATOM 689 N N . PRO A 1 85 ? -6.736 15.498 15.947 1.00 95.69 85 PRO A N 1
ATOM 690 C CA . PRO A 1 85 ? -6.501 16.911 15.660 1.00 95.69 85 PRO A CA 1
ATOM 691 C C . PRO A 1 85 ? -5.011 17.233 15.533 1.00 95.69 85 PRO A C 1
ATOM 693 O O . PRO A 1 85 ? -4.620 18.039 14.687 1.00 95.69 85 PRO A O 1
ATOM 696 N N . ASN A 1 86 ? -4.184 16.579 16.351 1.00 94.19 86 ASN A N 1
ATOM 697 C CA . ASN A 1 86 ? -2.741 16.626 16.224 1.00 94.19 86 ASN A CA 1
ATOM 698 C C . ASN A 1 86 ? -2.252 15.519 15.282 1.00 94.19 86 ASN A C 1
ATOM 700 O O . ASN A 1 86 ? -2.516 14.333 15.442 1.00 94.19 86 ASN A O 1
ATOM 704 N N . LEU A 1 87 ? -1.501 15.951 14.282 1.00 87.31 87 LEU A N 1
ATOM 705 C CA . LEU A 1 87 ? -1.134 15.174 13.110 1.00 87.31 87 LEU A CA 1
ATOM 706 C C . LEU A 1 87 ? 0.006 14.194 13.361 1.00 87.31 87 LEU A C 1
ATOM 708 O O . LEU A 1 87 ? 0.227 13.303 12.548 1.00 87.31 87 LEU A O 1
ATOM 712 N N . SER A 1 88 ? 0.738 14.374 14.461 1.00 91.25 88 SER A N 1
ATOM 713 C CA . SER A 1 88 ? 1.761 13.429 14.900 1.00 91.25 88 SER A CA 1
ATOM 714 C C . SER A 1 88 ? 1.180 12.272 15.705 1.00 91.25 88 SER A C 1
ATOM 716 O O . SER A 1 88 ? 1.907 11.325 15.988 1.00 91.25 88 SER A O 1
ATOM 718 N N . ASP A 1 89 ? -0.084 12.360 16.130 1.00 95.56 89 ASP A N 1
ATOM 719 C CA . ASP A 1 89 ? -0.668 11.337 16.983 1.00 95.56 89 ASP A CA 1
ATOM 720 C C . ASP A 1 89 ? -1.030 10.070 16.206 1.00 95.56 89 ASP A C 1
ATOM 722 O O . ASP A 1 89 ? -1.334 10.099 15.008 1.00 95.56 89 ASP A O 1
ATOM 726 N N . ILE A 1 90 ? -0.932 8.938 16.904 1.00 96.62 90 ILE A N 1
ATOM 727 C CA . ILE A 1 90 ? -1.024 7.603 16.315 1.00 96.62 90 ILE A CA 1
ATOM 728 C C . ILE A 1 90 ? -1.998 6.744 17.122 1.00 96.62 90 ILE A C 1
ATOM 730 O O . ILE A 1 90 ? -1.917 6.684 18.352 1.00 96.62 90 ILE A O 1
ATOM 734 N N . LEU A 1 91 ? -2.879 6.030 16.418 1.00 97.88 91 LEU A N 1
ATOM 735 C CA . LEU A 1 91 ? -3.594 4.877 16.955 1.00 97.88 91 LEU A CA 1
ATOM 736 C C . LEU A 1 91 ? -2.767 3.613 16.701 1.00 97.88 91 LEU A C 1
ATOM 738 O O . LEU A 1 91 ? -2.622 3.173 15.560 1.00 97.88 91 LEU A O 1
ATOM 742 N N . CYS A 1 92 ? -2.217 3.037 17.763 1.00 98.38 92 CYS A N 1
ATOM 743 C CA . CYS A 1 92 ? -1.418 1.822 17.705 1.00 98.38 92 CYS A CA 1
ATOM 744 C C . CYS A 1 92 ? -2.250 0.614 18.149 1.00 98.38 92 CYS A C 1
ATOM 746 O O . CYS A 1 92 ? -2.727 0.559 19.286 1.00 98.38 92 CYS A O 1
ATOM 748 N N . PHE A 1 93 ? -2.395 -0.365 17.256 1.00 98.00 93 PHE A N 1
ATOM 749 C CA . PHE A 1 93 ? -2.891 -1.690 17.602 1.00 98.00 93 PHE A CA 1
ATOM 750 C C . PHE A 1 93 ? -1.703 -2.578 17.968 1.00 98.00 93 PHE A C 1
ATOM 752 O O . PHE A 1 93 ? -1.044 -3.137 17.091 1.00 98.00 93 PHE A O 1
ATOM 759 N N . GLY A 1 94 ? -1.420 -2.691 19.267 1.00 96.62 94 GLY A N 1
ATOM 760 C CA . GLY A 1 94 ? -0.297 -3.481 19.761 1.00 96.62 94 GLY A CA 1
ATOM 761 C C . GLY A 1 94 ? -0.421 -4.974 19.433 1.00 96.62 94 GLY A C 1
ATOM 7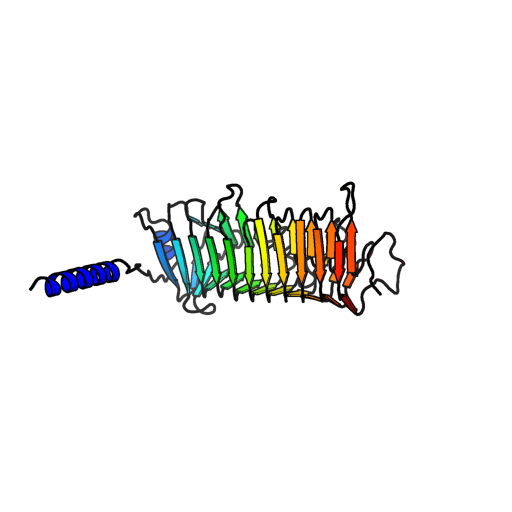62 O O . GLY A 1 94 ? -1.516 -5.485 19.189 1.00 96.62 94 GLY A O 1
ATOM 763 N N . LYS A 1 95 ? 0.697 -5.702 19.538 1.00 95.75 95 LYS A N 1
ATOM 764 C CA . LYS A 1 95 ? 0.812 -7.159 19.290 1.00 95.75 95 LYS A CA 1
ATOM 765 C C . LYS A 1 95 ? -0.184 -8.070 20.008 1.00 95.75 95 LYS A C 1
ATOM 767 O O . LYS A 1 95 ? -0.365 -9.225 19.630 1.00 95.75 95 LYS A O 1
ATOM 772 N N . ASN A 1 96 ? -0.819 -7.573 21.065 1.00 94.06 96 ASN A N 1
ATOM 773 C CA . ASN A 1 96 ? -1.809 -8.321 21.832 1.00 94.06 96 ASN A CA 1
ATOM 774 C C . ASN A 1 96 ? -3.212 -8.281 21.189 1.00 94.06 96 ASN A C 1
ATOM 776 O O . ASN A 1 96 ? -4.100 -9.012 21.630 1.00 94.06 96 ASN A O 1
ATOM 780 N N . VAL A 1 97 ? -3.407 -7.479 20.136 1.00 95.88 97 VAL A N 1
ATOM 781 C CA . VAL A 1 97 ? -4.613 -7.472 19.302 1.00 95.88 97 VAL A CA 1
ATOM 782 C C . VAL A 1 97 ? -4.395 -8.389 18.098 1.00 95.88 97 VAL A C 1
ATOM 784 O O . VAL A 1 97 ? -3.526 -8.134 17.269 1.00 95.88 97 VAL A O 1
ATOM 787 N N . LYS A 1 98 ? -5.171 -9.470 17.966 1.00 96.19 98 LYS A N 1
ATOM 788 C CA . LYS A 1 98 ? -4.949 -10.439 16.871 1.00 96.19 98 LYS A CA 1
ATOM 789 C C . LYS A 1 98 ? -5.617 -10.037 15.561 1.00 96.19 98 LYS A C 1
ATOM 791 O O . LYS A 1 98 ? -4.980 -10.095 14.510 1.00 96.19 98 LYS A O 1
ATOM 796 N N . GLU A 1 99 ? -6.893 -9.672 15.621 1.00 98.06 99 GLU A N 1
ATOM 797 C CA . GLU A 1 99 ? -7.707 -9.334 14.455 1.00 98.06 99 GLU A CA 1
ATOM 798 C C . GLU A 1 99 ? -8.256 -7.906 14.561 1.00 98.06 99 GLU A C 1
ATOM 800 O O . GLU A 1 99 ? -8.759 -7.495 15.608 1.00 98.06 99 GLU A O 1
ATOM 805 N N . ILE A 1 100 ? -8.178 -7.155 13.465 1.00 98.62 100 ILE A N 1
ATOM 806 C CA . ILE A 1 100 ? -8.644 -5.770 13.363 1.00 98.62 100 ILE A CA 1
ATOM 807 C C . ILE A 1 100 ? -9.524 -5.642 12.124 1.00 98.62 100 ILE A C 1
ATOM 809 O O . ILE A 1 100 ? -9.138 -6.042 11.023 1.00 98.62 100 ILE A O 1
ATOM 813 N N . GLU A 1 101 ? -10.698 -5.053 12.296 1.00 98.75 101 GLU A N 1
ATOM 814 C CA . GLU A 1 101 ? -11.625 -4.719 11.222 1.00 98.75 101 GLU A CA 1
ATOM 815 C C . GLU A 1 101 ? -12.037 -3.253 11.350 1.00 98.75 101 GLU A C 1
ATOM 817 O O . GLU A 1 101 ? -12.685 -2.870 12.318 1.00 98.75 101 GLU A O 1
ATOM 822 N N . LEU A 1 102 ? -11.658 -2.434 10.370 1.00 98.75 102 LEU A N 1
ATOM 823 C CA . LEU A 1 102 ? -12.153 -1.072 10.206 1.00 98.75 102 LEU A CA 1
ATOM 824 C C . LEU A 1 102 ? -13.053 -1.054 8.977 1.00 98.75 102 LEU A C 1
ATOM 826 O O . LEU A 1 102 ? -12.607 -1.417 7.881 1.00 98.75 102 LEU A O 1
ATOM 830 N N . LYS A 1 103 ? -14.302 -0.620 9.149 1.00 98.75 103 LYS A N 1
ATOM 831 C CA . LYS A 1 103 ? -15.287 -0.640 8.070 1.00 98.75 103 LYS A CA 1
ATOM 832 C C . LYS A 1 103 ? -16.170 0.600 8.044 1.00 98.75 103 LYS A C 1
ATOM 834 O O . LYS A 1 103 ? -16.633 1.036 9.090 1.00 98.75 103 LYS A O 1
ATOM 839 N N . ASP A 1 104 ? -16.432 1.131 6.850 1.00 98.62 104 ASP A N 1
ATOM 840 C CA . ASP A 1 104 ? -17.399 2.216 6.612 1.00 98.62 104 ASP A CA 1
ATOM 841 C C . ASP A 1 104 ? -17.139 3.495 7.441 1.00 98.62 104 ASP A C 1
ATOM 843 O O . ASP A 1 104 ? -18.069 4.208 7.812 1.00 98.62 104 ASP A O 1
ATOM 847 N N . ILE A 1 105 ? -15.868 3.818 7.716 1.00 98.56 105 ILE A N 1
ATOM 848 C CA . ILE A 1 105 ? -15.456 5.031 8.447 1.00 98.56 105 ILE A CA 1
ATOM 849 C C . ILE A 1 105 ? -14.525 5.924 7.617 1.00 98.56 105 ILE A C 1
ATOM 851 O O . ILE A 1 105 ? -13.806 5.469 6.721 1.00 98.56 105 ILE A O 1
ATOM 855 N N . SER A 1 106 ? -14.495 7.212 7.956 1.00 98.62 106 SER A N 1
ATOM 856 C CA . SER A 1 106 ? -13.358 8.077 7.643 1.00 98.62 106 SER A CA 1
ATOM 857 C C . SER A 1 106 ? -12.373 8.079 8.805 1.00 98.62 106 SER A C 1
ATOM 859 O O . SER A 1 106 ? -12.765 8.275 9.954 1.00 98.62 106 SER A O 1
ATOM 861 N N . PHE A 1 107 ? -11.090 7.909 8.506 1.00 98.00 107 PHE A N 1
ATOM 862 C CA . PHE A 1 107 ? -10.016 7.985 9.488 1.00 98.00 107 PHE A CA 1
ATOM 863 C C . PHE A 1 107 ? -9.037 9.090 9.096 1.00 98.00 107 PHE A C 1
ATOM 865 O O . PHE A 1 107 ? -8.461 9.052 8.008 1.00 98.00 107 PHE A O 1
ATOM 872 N N . LYS A 1 108 ? -8.850 10.076 9.974 1.00 97.69 108 LYS A N 1
ATOM 873 C CA . LYS A 1 108 ? -7.923 11.193 9.776 1.00 97.69 108 LYS A CA 1
ATOM 874 C C . LYS A 1 108 ? -6.872 11.211 10.883 1.00 97.69 108 LYS A C 1
ATOM 876 O O . LYS A 1 108 ? -7.118 11.733 11.961 1.00 97.69 108 LYS A O 1
ATOM 881 N N . GLY A 1 109 ? -5.704 10.659 10.615 1.00 96.19 109 GLY A N 1
ATOM 882 C CA . GLY A 1 109 ? -4.619 10.497 11.576 1.00 96.19 109 GLY A CA 1
ATOM 883 C C . GLY A 1 109 ? -3.741 9.318 11.182 1.00 96.19 109 GLY A C 1
ATOM 884 O O . GLY A 1 109 ? -3.906 8.752 10.101 1.00 96.19 109 GLY A O 1
ATOM 885 N N . ASN A 1 110 ? -2.839 8.911 12.067 1.00 96.94 110 ASN A N 1
ATOM 886 C CA . ASN A 1 110 ? -1.915 7.819 11.773 1.00 96.94 110 ASN A CA 1
ATOM 887 C C . ASN A 1 110 ? -2.368 6.513 12.430 1.00 96.94 110 ASN A C 1
ATOM 889 O O . ASN A 1 110 ? -2.839 6.521 13.569 1.00 96.94 110 ASN A O 1
ATOM 893 N N . ILE A 1 111 ? -2.189 5.390 11.733 1.00 98.00 111 ILE A N 1
ATOM 894 C CA . ILE A 1 111 ? -2.401 4.046 12.288 1.00 98.00 111 ILE A CA 1
ATOM 895 C C . ILE A 1 111 ? -1.103 3.250 12.233 1.00 98.00 111 ILE A C 1
ATOM 897 O O . ILE A 1 111 ? -0.379 3.290 11.235 1.00 98.00 111 ILE A O 1
ATOM 901 N N . PHE A 1 112 ? -0.844 2.500 13.303 1.00 98.31 112 PHE A N 1
ATOM 902 C CA . PHE A 1 112 ? 0.232 1.523 13.376 1.00 98.31 112 PHE A CA 1
ATOM 903 C C . PHE A 1 112 ? -0.309 0.131 13.722 1.00 98.31 112 PHE A C 1
ATOM 905 O O . PHE A 1 112 ? -1.056 -0.019 14.692 1.00 98.31 112 PHE A O 1
ATOM 912 N N . PHE A 1 113 ? 0.089 -0.870 12.938 1.00 98.38 113 PHE A N 1
ATOM 913 C CA . PHE A 1 113 ? -0.204 -2.285 13.168 1.00 98.38 113 PHE A CA 1
ATOM 914 C C . PHE A 1 113 ? 1.056 -3.005 13.655 1.00 98.38 113 PHE A C 1
ATOM 916 O O . PHE A 1 113 ? 2.019 -3.136 12.901 1.00 98.38 113 PHE A O 1
ATOM 923 N N . ASP A 1 114 ? 1.062 -3.463 14.902 1.00 97.88 114 ASP A N 1
ATOM 924 C CA . ASP A 1 114 ? 2.190 -4.183 15.494 1.00 97.88 114 ASP A CA 1
ATOM 925 C C . ASP A 1 114 ? 1.871 -5.673 15.562 1.00 97.88 114 ASP A C 1
ATOM 927 O O . ASP A 1 114 ? 1.081 -6.095 16.400 1.00 97.88 114 ASP A O 1
ATOM 931 N N . ASN A 1 115 ? 2.460 -6.478 14.680 1.00 96.81 115 ASN A N 1
ATOM 932 C CA . ASN A 1 115 ? 2.379 -7.940 14.699 1.00 96.81 115 ASN A CA 1
ATOM 933 C C . ASN A 1 115 ? 0.947 -8.516 14.765 1.00 96.81 115 ASN A C 1
ATOM 935 O O . ASN A 1 115 ? 0.723 -9.623 15.257 1.00 96.81 115 ASN A O 1
ATOM 939 N N . ASN A 1 116 ? -0.041 -7.785 14.238 1.00 97.62 116 ASN A N 1
ATOM 940 C CA . ASN A 1 116 ? -1.423 -8.251 14.163 1.00 97.62 116 ASN A CA 1
ATOM 941 C C . ASN A 1 116 ? -1.568 -9.337 13.079 1.00 97.62 116 ASN A C 1
ATOM 943 O O . ASN A 1 116 ? -1.068 -9.204 11.958 1.00 97.62 116 ASN A O 1
ATOM 947 N N . SER A 1 117 ? -2.301 -10.408 13.388 1.00 97.75 117 SER A N 1
ATOM 948 C CA . SER A 1 117 ? -2.467 -11.534 12.463 1.00 97.75 117 SER A CA 1
ATOM 949 C C . SER A 1 117 ? -3.343 -11.162 11.269 1.00 97.75 117 SER A C 1
ATOM 951 O O . SER A 1 117 ? -2.983 -11.450 10.129 1.00 97.75 117 SER A O 1
ATOM 953 N N . ARG A 1 118 ? -4.475 -10.486 11.503 1.00 98.62 118 ARG A N 1
ATOM 954 C CA . ARG A 1 118 ? -5.433 -10.135 10.444 1.00 98.62 118 ARG A CA 1
ATOM 955 C C . ARG A 1 118 ? -5.865 -8.690 10.546 1.00 98.62 118 ARG A C 1
ATOM 957 O O . ARG A 1 118 ? -6.441 -8.290 11.552 1.00 98.62 118 ARG A O 1
ATOM 964 N N . VAL A 1 119 ? -5.681 -7.939 9.469 1.00 98.81 119 VAL A N 1
ATOM 965 C CA . VAL A 1 119 ? -6.163 -6.559 9.356 1.00 98.81 119 VAL A CA 1
ATOM 966 C C . VAL A 1 119 ? -7.082 -6.449 8.148 1.00 98.81 119 VAL A C 1
ATOM 968 O O . VAL A 1 119 ? -6.714 -6.842 7.043 1.00 98.81 119 VAL A O 1
ATOM 971 N N . THR A 1 120 ? -8.285 -5.917 8.343 1.00 98.88 120 THR A N 1
ATOM 972 C CA . THR A 1 120 ? -9.242 -5.636 7.266 1.00 98.88 120 THR A CA 1
ATOM 973 C C . THR A 1 120 ? -9.635 -4.168 7.298 1.00 98.88 120 THR A C 1
ATOM 975 O O . THR A 1 120 ? -10.197 -3.702 8.282 1.00 98.88 120 THR A O 1
ATOM 978 N N . LEU A 1 121 ? -9.352 -3.458 6.210 1.00 98.81 121 LEU A N 1
ATOM 979 C CA . LEU A 1 121 ? -9.765 -2.087 5.938 1.00 98.81 121 LEU A CA 1
ATOM 980 C C . LEU A 1 121 ? -10.743 -2.130 4.758 1.00 98.81 121 LEU A C 1
ATOM 982 O O . LEU A 1 121 ? -10.325 -2.316 3.613 1.00 98.81 121 LEU A O 1
ATOM 986 N N . ASP A 1 122 ? -12.044 -2.024 5.023 1.00 98.75 122 ASP A N 1
ATOM 987 C CA . ASP A 1 122 ? -13.084 -2.106 3.991 1.00 98.75 122 ASP A CA 1
ATOM 988 C C . ASP A 1 122 ? -13.893 -0.817 3.923 1.00 98.75 122 ASP A C 1
ATOM 990 O O . ASP A 1 122 ? -14.454 -0.360 4.915 1.00 98.75 122 ASP A O 1
ATOM 994 N N . SER A 1 123 ? -13.976 -0.236 2.729 1.00 98.50 123 SER A N 1
ATOM 995 C CA . SER A 1 123 ? -14.767 0.968 2.489 1.00 98.50 123 SER A CA 1
ATOM 996 C C . SER A 1 123 ? -14.357 2.105 3.432 1.00 98.50 123 SER A C 1
ATOM 998 O O . SER A 1 123 ? -15.191 2.778 4.029 1.00 98.50 123 SER A O 1
ATOM 1000 N N . ILE A 1 124 ? -13.043 2.330 3.555 1.00 98.44 124 ILE A N 1
ATOM 1001 C CA . ILE A 1 124 ? -12.451 3.383 4.388 1.00 98.44 124 ILE A CA 1
ATOM 1002 C C . ILE A 1 124 ? -12.088 4.605 3.541 1.00 98.44 124 ILE A C 1
ATOM 1004 O O . ILE A 1 124 ? -11.634 4.475 2.402 1.00 98.44 124 ILE A O 1
ATOM 1008 N N . SER A 1 125 ? -12.267 5.806 4.097 1.00 98.50 125 SER A N 1
ATOM 1009 C CA . SER A 1 125 ? -11.618 7.029 3.604 1.00 98.50 125 SER A CA 1
ATOM 1010 C C . SER A 1 125 ? -10.498 7.420 4.565 1.00 98.50 125 SER A C 1
ATOM 1012 O O . SER A 1 125 ? -10.765 7.884 5.670 1.00 98.50 125 SER A O 1
ATOM 1014 N N . PHE A 1 126 ? -9.248 7.219 4.162 1.00 98.12 126 PHE A N 1
ATOM 1015 C CA . PHE A 1 126 ? -8.081 7.389 5.020 1.00 98.12 126 PHE A CA 1
ATOM 1016 C C . PHE A 1 126 ? -7.279 8.640 4.653 1.00 98.12 126 PHE A C 1
ATOM 1018 O O . PHE A 1 126 ? -6.965 8.858 3.481 1.00 98.12 126 PHE A O 1
ATOM 1025 N N . ILE A 1 127 ? -6.920 9.437 5.659 1.00 97.44 127 ILE A N 1
ATOM 1026 C CA . ILE A 1 127 ? -6.062 10.618 5.541 1.00 97.44 127 ILE A CA 1
ATOM 1027 C C . ILE A 1 127 ? -5.007 10.568 6.654 1.00 97.44 127 ILE A C 1
ATOM 1029 O O . ILE A 1 127 ? -5.332 10.819 7.810 1.00 97.44 127 ILE A O 1
ATOM 1033 N N . GLY A 1 128 ? -3.751 10.273 6.321 1.00 95.62 128 GLY A N 1
ATOM 1034 C CA . GLY A 1 128 ? -2.657 10.149 7.298 1.00 95.62 128 GLY A CA 1
ATOM 1035 C C . GLY A 1 128 ? -1.644 9.077 6.912 1.00 95.62 128 GLY A C 1
ATOM 1036 O O . GLY A 1 128 ? -1.627 8.644 5.760 1.00 95.62 128 GLY A O 1
ATOM 1037 N N . ASN A 1 129 ? -0.832 8.606 7.857 1.00 96.62 129 ASN A N 1
ATOM 1038 C CA . ASN A 1 129 ? 0.095 7.496 7.629 1.00 96.62 129 ASN A CA 1
ATOM 1039 C C . ASN A 1 129 ? -0.494 6.137 8.032 1.00 96.62 129 ASN A C 1
ATOM 1041 O O . ASN A 1 129 ? -1.185 6.022 9.046 1.00 96.62 129 ASN A O 1
ATOM 1045 N N . ILE A 1 130 ? -0.170 5.096 7.260 1.00 97.81 130 ILE A N 1
ATOM 1046 C CA . ILE A 1 130 ? -0.468 3.700 7.610 1.00 97.81 130 ILE A CA 1
ATOM 1047 C C . ILE A 1 130 ? 0.851 2.950 7.688 1.00 97.81 130 ILE A C 1
ATOM 1049 O O . ILE A 1 130 ? 1.527 2.787 6.675 1.00 97.81 130 ILE A O 1
ATOM 1053 N N . ASN A 1 131 ? 1.197 2.486 8.881 1.00 97.88 131 ASN A N 1
ATOM 1054 C CA . ASN A 1 131 ? 2.461 1.816 9.140 1.00 97.88 131 ASN A CA 1
ATOM 1055 C C . ASN A 1 131 ? 2.227 0.441 9.769 1.00 97.88 131 ASN A C 1
ATOM 1057 O O . ASN A 1 131 ? 1.239 0.227 10.474 1.00 97.88 131 ASN A O 1
ATOM 1061 N N . SER A 1 132 ? 3.160 -0.482 9.561 1.00 97.81 132 SER A N 1
ATOM 1062 C CA . SER A 1 132 ? 3.143 -1.773 10.246 1.00 97.81 132 SER A CA 1
ATOM 1063 C C . SER A 1 132 ? 4.531 -2.279 10.609 1.00 97.81 132 SER A C 1
ATOM 1065 O O . SER A 1 132 ? 5.490 -1.999 9.888 1.00 97.81 132 SER A O 1
ATOM 1067 N N . ASN A 1 133 ? 4.594 -3.119 11.637 1.00 96.25 133 ASN A N 1
ATOM 1068 C CA . ASN A 1 133 ? 5.710 -4.015 11.908 1.00 96.25 133 ASN A CA 1
ATOM 1069 C C . ASN A 1 133 ? 5.214 -5.475 11.951 1.00 96.25 133 ASN A C 1
ATOM 1071 O O . ASN A 1 133 ? 4.261 -5.766 12.669 1.00 96.25 133 ASN A O 1
ATOM 1075 N N . PHE A 1 134 ? 5.860 -6.379 11.205 1.00 93.81 134 PHE A N 1
ATOM 1076 C CA . PHE A 1 134 ? 5.569 -7.821 11.203 1.00 93.81 134 PHE A CA 1
ATOM 1077 C C . PHE A 1 134 ? 6.827 -8.695 11.309 1.00 93.81 134 PHE A C 1
ATOM 1079 O O . PHE A 1 134 ? 6.902 -9.753 10.675 1.00 93.81 134 PHE A O 1
ATOM 1086 N N . ASP A 1 135 ? 7.804 -8.251 12.100 1.00 87.56 135 ASP A N 1
ATOM 1087 C CA . ASP A 1 135 ? 9.059 -8.970 12.352 1.00 87.56 135 ASP A CA 1
ATOM 1088 C C . ASP A 1 135 ? 8.849 -10.377 12.959 1.00 87.56 135 ASP A C 1
ATOM 1090 O O . ASP A 1 135 ? 9.686 -11.258 12.767 1.00 87.56 135 ASP A O 1
ATOM 1094 N N . ASP A 1 136 ? 7.718 -10.635 13.635 1.00 85.69 136 ASP A N 1
ATOM 1095 C CA . ASP A 1 136 ? 7.435 -11.932 14.276 1.00 85.69 136 ASP A CA 1
ATOM 1096 C C . ASP A 1 136 ? 6.855 -12.992 13.317 1.00 85.69 136 ASP A C 1
ATOM 1098 O O . ASP A 1 136 ? 6.484 -14.083 13.750 1.00 85.69 136 ASP A O 1
ATOM 1102 N N . ASN A 1 137 ? 6.737 -12.699 12.017 1.00 86.31 137 ASN A N 1
ATOM 1103 C CA . ASN A 1 137 ? 6.220 -13.631 11.001 1.00 86.31 137 ASN A CA 1
ATOM 1104 C C . ASN A 1 137 ? 4.787 -14.144 11.245 1.00 86.31 137 ASN A C 1
ATOM 1106 O O . ASN A 1 137 ? 4.392 -15.188 10.728 1.00 86.31 137 ASN A O 1
ATOM 1110 N N . ASN A 1 138 ? 3.990 -13.396 12.011 1.00 85.69 138 ASN A N 1
ATOM 1111 C CA . ASN A 1 138 ? 2.652 -13.801 12.454 1.00 85.69 138 ASN A CA 1
ATOM 1112 C C . ASN A 1 138 ? 1.502 -13.198 11.625 1.00 85.69 138 ASN A C 1
ATOM 1114 O O . ASN A 1 138 ? 0.339 -13.320 12.015 1.00 85.69 138 ASN A O 1
ATOM 1118 N N . ASN A 1 139 ? 1.797 -12.532 10.503 1.00 95.81 139 ASN A N 1
ATOM 1119 C CA . ASN A 1 139 ? 0.772 -11.902 9.675 1.00 95.81 139 ASN A CA 1
ATOM 1120 C C . ASN A 1 139 ? 0.136 -12.885 8.676 1.00 95.81 139 ASN A C 1
ATOM 1122 O O . ASN A 1 139 ? 0.763 -13.288 7.692 1.00 95.81 139 ASN A O 1
ATOM 1126 N N . ASP A 1 140 ? -1.146 -13.192 8.889 1.00 97.38 140 ASP A N 1
ATOM 1127 C CA . ASP A 1 140 ? -1.974 -13.904 7.915 1.00 97.38 140 ASP A CA 1
ATOM 1128 C C 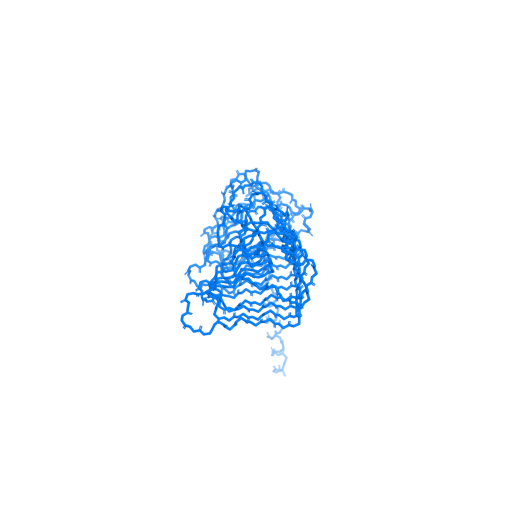. ASP A 1 140 ? -2.269 -12.987 6.726 1.00 97.38 140 ASP A C 1
ATOM 1130 O O . ASP A 1 140 ? -2.066 -13.394 5.583 1.00 97.38 140 ASP A O 1
ATOM 1134 N N . TYR A 1 141 ? -2.788 -11.775 6.988 1.00 98.25 141 TYR A N 1
ATOM 1135 C CA . TYR A 1 141 ? -3.026 -10.775 5.947 1.00 98.25 141 TYR A CA 1
ATOM 1136 C C . TYR A 1 141 ? -3.257 -9.337 6.448 1.00 98.25 141 TYR A C 1
ATOM 1138 O O . TYR A 1 141 ? -3.769 -9.100 7.546 1.00 98.25 141 TYR A O 1
ATOM 1146 N N . ILE A 1 142 ? -3.035 -8.379 5.545 1.00 98.75 142 ILE A N 1
ATOM 1147 C CA . ILE A 1 142 ? -3.677 -7.059 5.507 1.00 98.75 142 ILE A CA 1
ATOM 1148 C C . ILE A 1 142 ? -4.531 -6.969 4.239 1.00 98.75 142 ILE A C 1
ATOM 1150 O O . ILE A 1 142 ? -4.023 -7.081 3.126 1.00 98.75 142 ILE A O 1
ATOM 1154 N N . LYS A 1 143 ? -5.834 -6.721 4.390 1.00 98.88 143 LYS A N 1
ATOM 1155 C CA . LYS A 1 143 ? -6.780 -6.534 3.283 1.00 98.88 143 LYS A CA 1
ATOM 1156 C C . LYS A 1 143 ? -7.253 -5.093 3.222 1.00 98.88 143 LYS A C 1
ATOM 1158 O O . LYS A 1 143 ? -7.846 -4.618 4.182 1.00 98.88 143 LYS A O 1
ATOM 1163 N N . ILE A 1 144 ? -7.066 -4.438 2.080 1.00 98.88 144 ILE A N 1
ATOM 1164 C CA . ILE A 1 144 ? -7.575 -3.090 1.801 1.00 98.88 144 ILE A CA 1
ATOM 1165 C C . ILE A 1 144 ? -8.550 -3.174 0.628 1.00 98.88 144 ILE A C 1
ATOM 1167 O O . ILE A 1 144 ? -8.170 -3.556 -0.480 1.00 98.88 144 ILE A O 1
ATOM 1171 N N . LYS A 1 145 ? -9.825 -2.860 0.863 1.00 98.88 145 LYS A N 1
ATOM 1172 C CA . LYS A 1 145 ? -10.900 -3.028 -0.124 1.00 98.88 145 LYS A CA 1
ATOM 1173 C C . LYS A 1 145 ? -11.751 -1.779 -0.231 1.00 98.88 145 LYS A C 1
ATOM 1175 O O . LYS A 1 145 ? -12.047 -1.155 0.785 1.00 98.88 145 LYS A O 1
ATOM 1180 N N . ASN A 1 146 ? -12.163 -1.431 -1.451 1.00 98.75 146 ASN A N 1
ATOM 1181 C CA . ASN A 1 146 ? -13.122 -0.348 -1.719 1.00 98.75 146 ASN A CA 1
ATOM 1182 C C . ASN A 1 146 ? -12.747 0.993 -1.057 1.00 98.75 146 ASN A C 1
ATOM 1184 O O . ASN A 1 146 ? -13.613 1.812 -0.735 1.00 98.75 146 ASN A O 1
ATOM 1188 N N . SER A 1 147 ? -11.455 1.204 -0.809 1.00 98.75 147 SER A N 1
ATOM 1189 C CA . SER A 1 147 ? -10.966 2.262 0.068 1.00 98.75 147 SER A CA 1
ATOM 1190 C C . SER A 1 147 ? -10.328 3.387 -0.732 1.00 98.75 147 SER A C 1
ATOM 1192 O O . SER A 1 147 ? -9.846 3.200 -1.852 1.00 98.75 147 SER A O 1
ATOM 1194 N N . ILE A 1 148 ? -10.340 4.580 -0.151 1.00 98.75 148 ILE A N 1
ATOM 1195 C CA . ILE A 1 148 ? -9.693 5.763 -0.705 1.00 98.75 148 ILE A CA 1
ATOM 1196 C C . ILE A 1 148 ? -8.669 6.239 0.315 1.00 98.75 148 ILE A C 1
ATOM 1198 O O . ILE A 1 148 ? -9.018 6.528 1.453 1.00 98.75 148 ILE A O 1
ATOM 1202 N N . TYR A 1 149 ? -7.419 6.343 -0.107 1.00 98.69 149 TYR A N 1
ATOM 1203 C CA . TYR A 1 149 ? -6.323 6.889 0.672 1.00 98.69 149 TYR A CA 1
ATOM 1204 C C . TYR A 1 149 ? -5.883 8.223 0.080 1.00 98.69 149 TYR A C 1
ATOM 1206 O O . TYR A 1 149 ? -5.639 8.313 -1.125 1.00 98.69 149 TYR A O 1
ATOM 1214 N N . LYS A 1 150 ? -5.726 9.240 0.923 1.00 97.69 150 LYS A N 1
ATOM 1215 C CA . LYS A 1 150 ? -5.083 10.500 0.556 1.00 97.69 150 LYS A CA 1
ATOM 1216 C C . LYS A 1 150 ? -3.931 10.771 1.508 1.00 97.69 150 LYS A C 1
ATOM 1218 O O . LYS A 1 150 ? -4.114 10.767 2.726 1.00 97.69 150 LYS A O 1
ATOM 1223 N N . ALA A 1 151 ? -2.766 11.043 0.935 1.00 94.00 151 ALA A N 1
ATOM 1224 C CA . ALA A 1 151 ? -1.626 11.530 1.680 1.00 94.00 151 ALA A CA 1
ATOM 1225 C C . ALA A 1 151 ? -1.988 12.808 2.444 1.00 94.00 151 ALA A C 1
ATOM 1227 O O . ALA A 1 151 ? -2.886 13.572 2.072 1.00 94.00 151 ALA A O 1
ATOM 1228 N N . PHE A 1 152 ? -1.292 13.010 3.552 1.00 85.75 152 PHE A N 1
ATOM 1229 C CA . PHE A 1 152 ? -1.581 14.072 4.496 1.00 85.75 152 PHE A CA 1
ATOM 1230 C C . PHE A 1 152 ? -0.294 14.790 4.902 1.00 85.75 152 PHE A C 1
ATOM 1232 O O . PHE A 1 152 ? 0.772 14.203 4.804 1.00 85.75 152 PHE A O 1
ATOM 1239 N N . SER A 1 153 ? -0.367 16.045 5.350 1.00 77.69 153 SER A N 1
ATOM 1240 C CA . SER A 1 153 ? 0.761 16.995 5.396 1.00 77.69 153 SER A CA 1
ATOM 1241 C C . SER A 1 153 ? 1.931 16.658 6.339 1.00 77.69 153 SER A C 1
ATOM 1243 O O . SER A 1 153 ? 2.922 17.391 6.354 1.00 77.69 153 SER A O 1
ATOM 1245 N N . TYR A 1 154 ? 1.864 15.571 7.111 1.00 81.94 154 TYR A N 1
ATOM 1246 C CA . TYR A 1 154 ? 2.979 15.118 7.942 1.00 81.94 154 TYR A CA 1
ATOM 1247 C C . TYR A 1 154 ? 4.061 14.457 7.073 1.00 81.94 154 TYR A C 1
ATOM 1249 O O . TYR A 1 154 ? 3.838 13.414 6.458 1.00 81.94 154 TYR A O 1
ATOM 1257 N N . LYS A 1 155 ? 5.235 15.094 6.980 1.00 87.12 155 LYS A N 1
ATOM 1258 C CA . LYS A 1 155 ? 6.315 14.648 6.090 1.00 87.12 155 LYS A CA 1
ATOM 1259 C C . LYS A 1 155 ? 6.933 13.340 6.577 1.00 87.12 155 LYS A C 1
ATOM 1261 O O . LYS A 1 155 ? 7.448 13.267 7.688 1.00 87.12 155 LYS A O 1
ATOM 1266 N N . THR A 1 156 ? 6.952 12.347 5.699 1.00 91.81 156 THR A N 1
ATOM 1267 C CA . THR A 1 156 ? 7.541 11.021 5.920 1.00 91.81 156 THR A CA 1
ATOM 1268 C C . THR A 1 156 ? 8.255 10.569 4.651 1.00 91.81 156 THR A C 1
ATOM 1270 O O . THR A 1 156 ? 7.985 11.081 3.567 1.00 91.81 156 THR A O 1
ATOM 1273 N N . ASN A 1 157 ? 9.178 9.609 4.749 1.00 93.69 157 ASN A N 1
ATOM 1274 C CA . ASN A 1 157 ? 9.770 9.015 3.542 1.00 93.69 157 ASN A CA 1
ATOM 1275 C C . ASN A 1 157 ? 8.708 8.308 2.696 1.00 93.69 157 ASN A C 1
ATOM 1277 O O . ASN A 1 157 ? 8.731 8.384 1.469 1.00 93.69 157 ASN A O 1
ATOM 1281 N N . TYR A 1 158 ? 7.768 7.662 3.375 1.00 94.75 158 TYR A N 1
ATOM 1282 C CA . TYR A 1 158 ? 6.704 6.878 2.783 1.00 94.75 158 TYR A CA 1
ATOM 1283 C C . TYR A 1 158 ? 5.415 7.122 3.547 1.00 94.75 158 TYR A C 1
ATOM 1285 O O . TYR A 1 158 ? 5.377 7.079 4.777 1.00 94.75 158 TYR A O 1
ATOM 1293 N N . CYS A 1 159 ? 4.360 7.364 2.786 1.00 96.81 159 CYS A N 1
ATOM 1294 C CA . CYS A 1 159 ? 3.038 7.647 3.317 1.00 96.81 159 CYS A CA 1
ATOM 1295 C C . CYS A 1 159 ? 2.357 6.385 3.863 1.00 96.81 159 CYS A C 1
ATOM 1297 O O . CYS A 1 159 ? 1.720 6.419 4.920 1.00 96.81 159 CYS A O 1
ATOM 1299 N N . ILE A 1 160 ? 2.559 5.264 3.172 1.00 98.38 160 ILE A N 1
ATOM 1300 C CA . ILE A 1 160 ? 2.162 3.929 3.604 1.00 98.38 160 ILE A CA 1
ATOM 1301 C C . ILE A 1 160 ? 3.414 3.053 3.655 1.00 98.38 160 ILE A C 1
ATOM 1303 O O . ILE A 1 160 ? 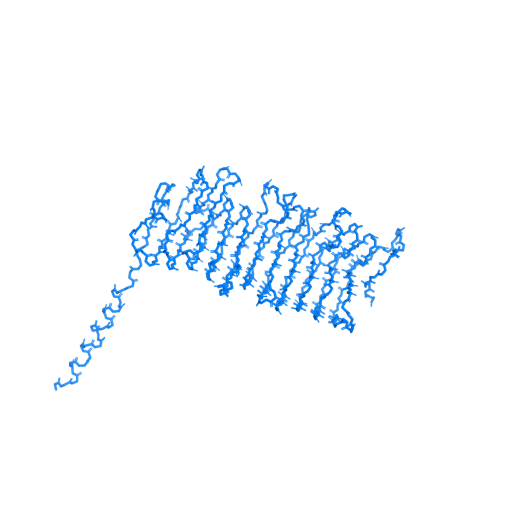4.096 2.915 2.641 1.00 98.38 160 ILE A O 1
ATOM 1307 N N . TYR A 1 161 ? 3.698 2.455 4.809 1.00 98.12 161 TYR A N 1
ATOM 1308 C CA . TYR A 1 161 ? 4.767 1.474 4.993 1.00 98.12 161 TYR A CA 1
ATOM 1309 C C . TYR A 1 161 ? 4.174 0.186 5.545 1.00 98.12 161 TYR A C 1
ATOM 1311 O O . TYR A 1 161 ? 3.813 0.117 6.721 1.00 98.12 161 TYR A O 1
ATOM 1319 N N . LEU A 1 162 ? 4.060 -0.835 4.700 1.00 98.31 162 LEU A N 1
ATOM 1320 C CA . LEU A 1 162 ? 3.459 -2.101 5.093 1.00 98.31 162 LEU A CA 1
ATOM 1321 C C . LEU A 1 162 ? 4.386 -3.285 4.815 1.00 98.31 162 LEU A C 1
ATOM 1323 O O . LEU A 1 162 ? 4.985 -3.392 3.747 1.00 98.31 162 LEU A O 1
ATOM 1327 N N . GLY A 1 163 ? 4.456 -4.196 5.781 1.00 96.69 163 GLY A N 1
ATOM 1328 C CA . GLY A 1 163 ? 4.919 -5.567 5.580 1.00 96.69 163 GLY A CA 1
ATOM 1329 C C . GLY A 1 163 ? 3.745 -6.545 5.651 1.00 96.69 163 GLY A C 1
ATOM 1330 O O . GLY A 1 163 ? 2.584 -6.130 5.688 1.00 96.69 163 GLY A O 1
ATOM 1331 N N . GLY A 1 164 ? 4.034 -7.843 5.737 1.00 97.56 164 GLY A N 1
ATOM 1332 C CA . GLY A 1 164 ? 2.995 -8.870 5.853 1.00 97.56 164 GLY A CA 1
ATOM 1333 C C . GLY A 1 164 ? 2.373 -9.264 4.509 1.00 97.56 164 GLY A C 1
ATOM 1334 O O . GLY A 1 164 ? 2.749 -8.764 3.454 1.00 97.56 164 GLY A O 1
ATOM 1335 N N . ASN A 1 165 ? 1.413 -10.187 4.523 1.00 98.50 165 ASN A N 1
ATOM 1336 C CA . ASN A 1 165 ? 0.701 -10.618 3.320 1.00 98.50 165 ASN A CA 1
ATOM 1337 C C . ASN A 1 165 ? -0.379 -9.596 2.939 1.00 98.50 165 ASN A C 1
ATOM 1339 O O . ASN A 1 165 ? -1.431 -9.526 3.568 1.00 98.50 165 ASN A O 1
ATOM 1343 N N . ILE A 1 166 ? -0.158 -8.805 1.894 1.00 98.81 166 ILE A N 1
ATOM 1344 C CA . ILE A 1 166 ? -1.047 -7.688 1.553 1.00 98.81 166 ILE A CA 1
ATOM 1345 C C . ILE A 1 166 ? -1.936 -8.026 0.358 1.00 98.81 166 ILE A C 1
ATOM 1347 O O . ILE A 1 166 ? -1.464 -8.449 -0.696 1.00 98.81 166 ILE A O 1
ATOM 1351 N N . GLU A 1 167 ? -3.230 -7.739 0.486 1.00 98.88 167 GLU A N 1
ATOM 1352 C CA . GLU A 1 167 ? -4.204 -7.774 -0.603 1.00 98.88 167 GLU A CA 1
ATOM 1353 C C . GLU A 1 167 ? -4.935 -6.431 -0.724 1.00 98.88 167 GLU A C 1
ATOM 1355 O O . GLU A 1 167 ? -5.696 -6.038 0.162 1.00 98.88 167 GLU A O 1
ATOM 1360 N N . ILE A 1 168 ? -4.767 -5.750 -1.856 1.00 98.94 168 ILE A N 1
ATOM 1361 C CA . ILE A 1 168 ? -5.462 -4.503 -2.181 1.00 98.94 168 ILE A CA 1
ATOM 1362 C C . ILE A 1 168 ? -6.397 -4.737 -3.366 1.00 98.94 168 ILE A C 1
ATOM 1364 O O . ILE A 1 168 ? -5.992 -5.241 -4.419 1.00 98.94 168 ILE A O 1
ATOM 1368 N N . ASN A 1 169 ? -7.666 -4.370 -3.199 1.00 98.94 169 ASN A N 1
ATOM 1369 C CA . ASN A 1 169 ? -8.691 -4.536 -4.223 1.00 98.94 169 ASN A CA 1
ATOM 1370 C C . ASN A 1 169 ? -9.563 -3.283 -4.342 1.00 98.94 169 ASN A C 1
ATOM 1372 O O . ASN A 1 169 ? -10.022 -2.741 -3.333 1.00 98.94 169 ASN A O 1
ATOM 1376 N N . ASN A 1 170 ? -9.814 -2.850 -5.579 1.00 98.88 170 ASN A N 1
ATOM 1377 C CA . ASN A 1 170 ? -10.776 -1.797 -5.902 1.00 98.88 170 ASN A CA 1
ATOM 1378 C C . ASN A 1 170 ? -10.574 -0.526 -5.059 1.00 98.88 170 ASN A C 1
ATOM 1380 O O . ASN A 1 170 ? -11.522 0.040 -4.518 1.00 98.88 170 ASN A O 1
ATOM 1384 N N . SER A 1 171 ? -9.317 -0.127 -4.867 1.00 98.94 171 SER A N 1
ATOM 1385 C CA . SER A 1 171 ? -8.950 0.972 -3.971 1.00 98.94 171 SER A CA 1
ATOM 1386 C C . SER A 1 171 ? -8.151 2.043 -4.707 1.00 98.94 171 SER A C 1
ATOM 1388 O O . SER A 1 171 ? -7.558 1.784 -5.756 1.00 98.94 171 SER A O 1
ATOM 1390 N N . LYS A 1 172 ? -8.172 3.271 -4.185 1.00 98.94 172 LYS A N 1
ATOM 1391 C CA . LYS A 1 172 ? -7.542 4.443 -4.807 1.00 98.94 172 LYS A CA 1
ATOM 1392 C C . LYS A 1 172 ? -6.596 5.120 -3.826 1.00 98.94 172 LYS A C 1
ATOM 1394 O O . LYS A 1 172 ? -7.010 5.434 -2.716 1.00 98.94 172 LYS A O 1
ATOM 1399 N N . PHE A 1 173 ? -5.370 5.389 -4.250 1.00 98.88 173 PHE A N 1
ATOM 1400 C CA . PHE A 1 173 ? -4.318 5.968 -3.423 1.00 98.88 173 PHE A CA 1
ATOM 1401 C C . PHE A 1 173 ? -3.759 7.215 -4.101 1.00 98.88 173 PHE A C 1
ATOM 1403 O O . PHE A 1 173 ? -3.350 7.161 -5.261 1.00 98.88 173 PHE A O 1
ATOM 1410 N N . TYR A 1 174 ? -3.747 8.326 -3.371 1.00 98.62 174 TYR A N 1
ATOM 1411 C CA . TYR A 1 174 ? -3.278 9.621 -3.852 1.00 98.62 174 TYR A CA 1
ATOM 1412 C C . TYR A 1 174 ? -2.119 10.101 -2.981 1.00 98.62 174 TYR A C 1
ATOM 1414 O O . TYR A 1 174 ? -2.283 10.264 -1.770 1.00 98.62 174 TYR A O 1
ATOM 1422 N N . GLY A 1 175 ? -0.960 10.298 -3.601 1.00 97.38 175 GLY A N 1
ATOM 1423 C CA . GLY A 1 175 ? 0.227 10.879 -2.989 1.00 97.38 175 GLY A CA 1
ATOM 1424 C C . GLY A 1 175 ? 0.133 12.392 -2.833 1.00 97.38 175 GLY A C 1
ATOM 1425 O O . GLY A 1 175 ? -0.789 13.039 -3.323 1.00 97.38 175 GLY A O 1
ATOM 1426 N N . ASP A 1 176 ? 1.112 12.943 -2.128 1.00 95.12 176 ASP A N 1
ATOM 1427 C CA . ASP A 1 176 ? 1.343 14.377 -1.982 1.00 95.12 176 ASP A CA 1
ATO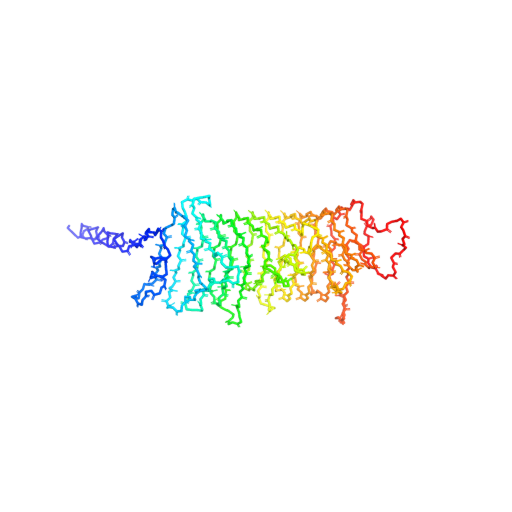M 1428 C C . ASP A 1 176 ? 2.828 14.608 -1.647 1.00 95.12 176 ASP A C 1
ATOM 1430 O O . ASP A 1 176 ? 3.592 13.671 -1.424 1.00 95.12 176 ASP A O 1
ATOM 1434 N N . SER A 1 177 ? 3.236 15.873 -1.584 1.00 94.31 177 SER A N 1
ATOM 1435 C CA . SER A 1 177 ? 4.557 16.337 -1.155 1.00 94.31 177 SER A CA 1
ATOM 1436 C C . SER A 1 177 ? 4.976 15.897 0.254 1.00 94.31 177 SER A C 1
ATOM 1438 O O . SER A 1 177 ? 6.143 16.049 0.621 1.00 94.31 177 SER A O 1
ATOM 1440 N N . SER A 1 178 ? 4.052 15.364 1.055 1.00 93.75 178 SER A N 1
ATOM 1441 C CA . SER A 1 178 ? 4.365 14.751 2.342 1.00 93.75 178 SER A CA 1
ATOM 1442 C C . SER A 1 178 ? 4.982 13.356 2.236 1.00 93.75 178 SER A C 1
ATOM 1444 O O . SER A 1 178 ? 5.663 12.943 3.174 1.00 93.75 178 SER A O 1
ATOM 1446 N N . CYS A 1 179 ? 4.805 12.660 1.109 1.00 94.06 179 CYS A N 1
ATOM 1447 C CA . CYS A 1 179 ? 5.455 11.387 0.813 1.00 94.06 179 CYS A CA 1
ATOM 1448 C C . CYS A 1 179 ? 6.795 11.677 0.119 1.00 94.06 179 CYS A C 1
ATOM 1450 O O . CYS A 1 179 ? 6.851 11.791 -1.100 1.00 94.06 179 CYS A O 1
ATOM 1452 N N . PHE A 1 180 ? 7.882 11.851 0.869 1.00 92.44 180 PHE A N 1
ATOM 1453 C CA . PHE A 1 180 ? 9.145 12.336 0.299 1.00 92.44 180 PHE A CA 1
ATOM 1454 C C . PHE A 1 180 ? 9.717 11.420 -0.797 1.00 92.44 180 PHE 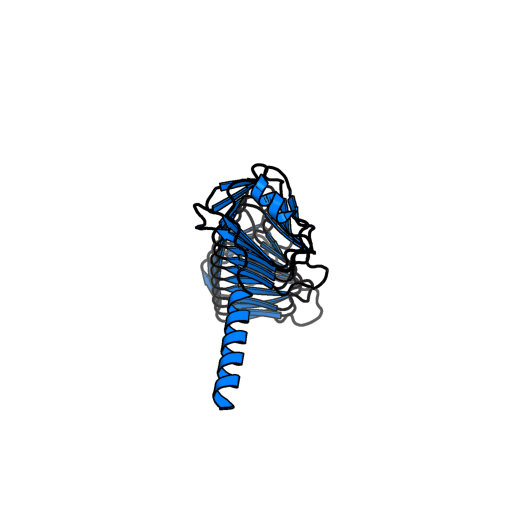A C 1
ATOM 1456 O O . PHE A 1 180 ? 10.267 11.924 -1.771 1.00 92.44 180 PHE A O 1
ATOM 1463 N N . LYS A 1 181 ? 9.578 10.094 -0.659 1.00 94.75 181 LYS A N 1
ATOM 1464 C CA . LYS A 1 181 ? 10.046 9.118 -1.655 1.00 94.75 181 LYS A CA 1
ATOM 1465 C C . LYS A 1 181 ? 8.888 8.454 -2.397 1.00 94.75 181 LYS A C 1
ATOM 1467 O O . LYS A 1 181 ? 8.744 8.613 -3.612 1.00 94.75 181 LYS A O 1
ATOM 1472 N N . ASN A 1 182 ? 8.062 7.703 -1.670 1.00 95.88 182 ASN A N 1
ATOM 1473 C CA . ASN A 1 182 ? 7.065 6.808 -2.256 1.00 95.88 182 ASN A CA 1
ATOM 1474 C C . ASN A 1 182 ? 5.714 6.977 -1.554 1.00 95.88 182 ASN A C 1
ATOM 1476 O O . ASN A 1 182 ? 5.639 7.122 -0.333 1.00 95.88 182 ASN A O 1
ATOM 1480 N N . LEU A 1 183 ? 4.628 6.903 -2.314 1.00 98.00 183 LEU A N 1
ATOM 1481 C CA . LEU A 1 183 ? 3.282 6.810 -1.758 1.00 98.00 183 LEU A CA 1
ATOM 1482 C C . LEU A 1 183 ? 3.121 5.516 -0.943 1.00 98.00 183 LEU A C 1
ATOM 1484 O O . LEU A 1 183 ? 2.653 5.564 0.195 1.00 98.00 183 LEU A O 1
ATOM 1488 N N . PHE A 1 184 ? 3.543 4.382 -1.505 1.00 98.62 184 PHE A N 1
ATOM 1489 C CA . PHE A 1 184 ? 3.421 3.067 -0.882 1.00 98.62 184 PHE A CA 1
ATOM 1490 C C . PHE A 1 184 ? 4.763 2.332 -0.884 1.00 98.62 184 PHE A C 1
ATOM 1492 O O . PHE A 1 184 ? 5.368 2.143 -1.939 1.00 98.62 184 PHE A O 1
ATOM 1499 N N . TYR A 1 185 ? 5.193 1.875 0.288 1.00 98.50 185 TYR A N 1
ATOM 1500 C CA . TYR A 1 185 ? 6.361 1.025 0.485 1.00 98.50 185 TYR A CA 1
ATOM 1501 C C . TYR A 1 185 ? 5.927 -0.348 1.000 1.00 98.50 185 TYR A C 1
ATOM 1503 O O . TYR A 1 185 ? 5.270 -0.447 2.039 1.00 98.50 185 TYR A O 1
ATOM 1511 N N . PHE A 1 186 ? 6.306 -1.397 0.274 1.00 98.62 186 PHE A N 1
ATOM 1512 C CA . PHE A 1 186 ? 6.105 -2.785 0.660 1.00 98.62 186 PHE A CA 1
ATOM 1513 C C . PHE A 1 186 ? 7.437 -3.454 0.997 1.00 98.62 186 PHE A C 1
ATOM 1515 O O . PHE A 1 186 ? 8.299 -3.558 0.124 1.00 98.62 186 PHE A O 1
ATOM 1522 N N . ASN A 1 187 ? 7.564 -3.968 2.223 1.00 97.81 187 ASN A N 1
ATOM 1523 C CA . ASN A 1 187 ? 8.666 -4.849 2.608 1.00 97.81 187 ASN A CA 1
ATOM 1524 C C . ASN A 1 187 ? 8.166 -6.289 2.762 1.00 97.81 187 ASN A C 1
ATOM 1526 O O . ASN A 1 187 ? 7.420 -6.607 3.690 1.00 97.81 187 ASN A O 1
ATOM 1530 N N . GLY A 1 188 ? 8.586 -7.165 1.855 1.00 97.56 188 GLY A N 1
ATOM 1531 C CA . GLY A 1 188 ? 8.170 -8.558 1.847 1.00 97.56 188 GLY A CA 1
ATOM 1532 C C . GLY A 1 188 ? 8.973 -9.477 2.773 1.00 97.56 188 GLY A C 1
ATOM 1533 O O . GLY A 1 188 ? 8.559 -10.618 2.984 1.00 97.56 188 GLY A O 1
ATOM 1534 N N . SER A 1 189 ? 10.115 -9.036 3.315 1.00 96.31 189 SER A N 1
ATOM 1535 C CA . SER A 1 189 ? 11.012 -9.854 4.157 1.00 96.31 189 SER A CA 1
ATOM 1536 C C . SER A 1 189 ? 11.328 -11.252 3.587 1.00 96.31 189 SER A C 1
ATOM 1538 O O . SER A 1 189 ? 11.565 -12.200 4.330 1.00 96.31 189 SER A O 1
ATOM 1540 N N . ASN A 1 190 ? 11.302 -11.401 2.259 1.00 96.19 190 ASN A N 1
ATOM 1541 C CA . ASN A 1 190 ? 11.456 -12.641 1.488 1.00 96.19 190 ASN A CA 1
ATOM 1542 C C . ASN A 1 190 ? 10.421 -13.746 1.767 1.00 96.19 190 ASN A C 1
ATOM 1544 O O . ASN A 1 190 ? 10.564 -14.855 1.256 1.00 96.19 190 ASN A O 1
ATOM 1548 N N . ILE A 1 191 ? 9.367 -13.470 2.538 1.00 96.75 191 ILE A N 1
ATOM 1549 C CA . ILE A 1 191 ? 8.341 -14.462 2.910 1.00 96.75 191 ILE A CA 1
ATOM 1550 C C . ILE A 1 191 ? 6.923 -14.004 2.576 1.00 96.75 191 ILE A C 1
ATOM 1552 O O . ILE A 1 191 ? 6.026 -14.827 2.386 1.00 96.75 191 ILE A O 1
ATOM 1556 N N . TYR A 1 192 ? 6.714 -12.695 2.486 1.00 98.06 192 TYR A N 1
ATOM 1557 C CA . TYR A 1 192 ? 5.402 -12.110 2.330 1.00 98.06 192 TYR A CA 1
ATOM 1558 C C . TYR A 1 192 ? 5.069 -11.796 0.879 1.00 98.06 192 TYR A C 1
ATOM 1560 O O . TYR A 1 192 ? 5.928 -11.545 0.027 1.00 98.06 192 TYR A O 1
ATOM 1568 N N . ASN A 1 193 ? 3.767 -11.814 0.619 1.00 98.62 193 ASN A N 1
ATOM 1569 C CA . ASN A 1 193 ? 3.198 -11.650 -0.705 1.00 98.62 193 ASN A CA 1
ATOM 1570 C C . ASN A 1 193 ? 2.457 -10.314 -0.808 1.00 98.62 193 ASN A C 1
ATOM 1572 O O . ASN A 1 193 ? 1.875 -9.843 0.168 1.00 98.62 193 ASN A O 1
ATOM 1576 N N . LEU A 1 194 ? 2.419 -9.746 -2.011 1.00 98.88 194 LEU A N 1
ATOM 1577 C CA . LEU A 1 194 ? 1.637 -8.553 -2.330 1.00 98.88 194 LEU A CA 1
ATOM 1578 C C . LEU A 1 194 ? 0.723 -8.860 -3.509 1.00 98.88 194 LEU A C 1
ATOM 1580 O O . LEU A 1 194 ? 1.183 -9.296 -4.565 1.00 98.88 194 LEU A O 1
ATOM 1584 N N . LYS A 1 195 ? -0.569 -8.585 -3.351 1.00 98.94 195 LYS A N 1
ATOM 1585 C CA . LYS A 1 195 ? -1.559 -8.697 -4.417 1.00 98.94 195 LYS A CA 1
ATOM 1586 C C . LYS A 1 195 ? -2.302 -7.382 -4.602 1.00 98.94 195 LYS A C 1
ATOM 1588 O O . LYS A 1 195 ? -3.000 -6.939 -3.693 1.00 98.94 195 LYS A O 1
ATOM 1593 N N . LEU A 1 196 ? -2.211 -6.794 -5.791 1.00 98.88 196 LEU A N 1
ATOM 1594 C CA . LEU A 1 196 ? -2.902 -5.558 -6.166 1.00 98.88 196 LEU A CA 1
ATOM 1595 C C . LEU A 1 196 ? -3.867 -5.837 -7.318 1.00 98.88 196 LEU A C 1
ATOM 1597 O O . LEU A 1 196 ? -3.462 -6.328 -8.368 1.00 98.88 196 LEU A O 1
ATOM 1601 N N . THR A 1 197 ? -5.148 -5.526 -7.137 1.00 98.94 197 THR A N 1
ATOM 1602 C CA . THR A 1 197 ? -6.180 -5.782 -8.154 1.00 98.94 197 THR A CA 1
ATOM 1603 C C . THR A 1 197 ? -7.108 -4.593 -8.330 1.00 98.94 197 THR A C 1
ATOM 1605 O O . THR A 1 197 ? -7.567 -4.014 -7.342 1.00 98.94 197 THR A O 1
ATOM 1608 N N . ASN A 1 198 ? -7.411 -4.233 -9.581 1.00 98.88 198 ASN A N 1
ATOM 1609 C CA . ASN A 1 198 ? -8.400 -3.199 -9.920 1.00 98.88 198 ASN A CA 1
ATOM 1610 C C . ASN A 1 198 ? -8.197 -1.882 -9.156 1.00 98.88 198 ASN A C 1
ATOM 1612 O O . ASN A 1 198 ? -9.163 -1.248 -8.740 1.00 98.88 198 ASN A O 1
ATOM 1616 N N . SER A 1 199 ? -6.946 -1.509 -8.886 1.00 98.88 199 SER A N 1
ATOM 1617 C CA . SER A 1 199 ? -6.623 -0.398 -7.990 1.00 98.88 199 SER A CA 1
ATOM 1618 C C . SER A 1 199 ? -5.916 0.731 -8.728 1.00 98.88 199 SER A C 1
ATOM 1620 O O . SER A 1 199 ? -5.338 0.538 -9.798 1.00 98.88 199 SER A O 1
ATOM 1622 N N . PHE A 1 200 ? -6.001 1.928 -8.158 1.00 98.94 200 PHE A N 1
ATOM 1623 C CA . PHE A 1 200 ? -5.441 3.148 -8.719 1.00 98.94 200 PHE A CA 1
ATOM 1624 C C . PHE A 1 200 ? -4.419 3.762 -7.767 1.00 98.94 200 PHE A C 1
ATOM 1626 O O . PHE A 1 200 ? -4.740 3.997 -6.603 1.00 98.94 200 PHE A O 1
ATOM 1633 N N . PHE A 1 201 ? -3.228 4.071 -8.269 1.00 98.88 201 PHE A N 1
ATOM 1634 C CA . PHE A 1 201 ? -2.168 4.738 -7.518 1.00 98.88 201 PHE A CA 1
ATOM 1635 C C . PHE A 1 201 ? -1.706 5.972 -8.287 1.00 98.88 201 PHE A C 1
ATOM 1637 O O . PHE A 1 201 ? -1.334 5.867 -9.455 1.00 98.88 201 PHE A O 1
ATOM 1644 N N . SER A 1 202 ? -1.716 7.132 -7.636 1.00 98.75 202 SER A N 1
ATOM 1645 C CA . SER A 1 202 ? -1.233 8.379 -8.224 1.00 98.75 202 SER A CA 1
ATOM 1646 C C . SER A 1 202 ? -0.211 9.046 -7.325 1.00 98.75 202 SER A C 1
ATOM 1648 O O . SER A 1 202 ? -0.507 9.323 -6.166 1.00 98.75 202 SER A O 1
ATOM 1650 N N . GLY A 1 203 ? 0.964 9.355 -7.868 1.00 98.12 203 GLY A N 1
ATOM 1651 C CA . GLY A 1 203 ? 1.977 10.147 -7.168 1.00 98.12 203 GLY A CA 1
ATOM 1652 C C . GLY A 1 203 ? 1.666 11.648 -7.122 1.00 98.12 203 GLY A C 1
ATOM 1653 O O . GLY A 1 203 ? 2.389 12.388 -6.456 1.00 98.12 203 GLY A O 1
ATOM 1654 N N . GLU A 1 204 ? 0.628 12.105 -7.841 1.00 97.75 204 GLU A N 1
ATOM 1655 C CA . GLU A 1 204 ? 0.236 13.520 -8.006 1.00 97.75 204 GLU A CA 1
ATOM 1656 C C . GLU A 1 204 ? 1.397 14.447 -8.433 1.00 97.75 204 GLU A C 1
ATOM 1658 O O . GLU A 1 204 ? 1.436 15.634 -8.114 1.00 97.75 204 GLU A O 1
ATOM 1663 N N . TYR A 1 205 ? 2.370 13.896 -9.163 1.00 97.19 205 TYR A N 1
ATOM 1664 C CA . TYR A 1 205 ? 3.645 14.517 -9.537 1.00 97.19 205 TYR A CA 1
ATOM 1665 C C . TYR A 1 205 ? 4.477 15.004 -8.342 1.00 97.19 205 TYR A C 1
ATOM 1667 O O . TYR A 1 205 ? 5.305 15.905 -8.480 1.00 97.19 205 TYR A O 1
ATOM 1675 N N . LYS A 1 206 ? 4.241 14.444 -7.152 1.00 96.44 206 LYS A N 1
ATOM 1676 C CA . LYS A 1 206 ? 4.949 14.793 -5.914 1.00 96.44 206 LYS A CA 1
ATOM 1677 C C . LYS A 1 206 ? 5.855 13.686 -5.398 1.00 96.44 206 LYS A C 1
ATOM 1679 O O . LYS A 1 206 ? 6.816 13.993 -4.704 1.00 96.44 206 LYS A O 1
ATOM 1684 N N . CYS A 1 207 ? 5.553 12.436 -5.730 1.00 96.50 207 CYS A N 1
ATOM 1685 C CA . CYS A 1 207 ? 6.294 11.264 -5.281 1.00 96.50 207 CYS A CA 1
ATOM 1686 C C . CYS A 1 207 ? 6.169 10.119 -6.292 1.00 96.50 207 CYS A C 1
ATOM 1688 O O . CYS A 1 207 ? 5.390 10.198 -7.250 1.00 96.50 207 CYS A O 1
ATOM 1690 N N . SER A 1 208 ? 6.924 9.045 -6.079 1.00 97.38 208 SER A N 1
ATOM 1691 C CA . SER A 1 208 ? 6.728 7.796 -6.820 1.00 97.38 208 SER A CA 1
ATOM 1692 C C . SER A 1 208 ? 5.543 6.998 -6.265 1.00 97.38 208 SER A C 1
ATOM 1694 O O . SER A 1 208 ? 5.129 7.192 -5.118 1.00 97.38 208 SER A O 1
ATOM 1696 N N . CYS A 1 209 ? 4.971 6.090 -7.060 1.00 98.31 209 CYS A N 1
ATOM 1697 C CA . CYS A 1 209 ? 3.760 5.379 -6.637 1.00 98.31 209 CYS A CA 1
ATOM 1698 C C . CYS A 1 209 ? 4.056 4.222 -5.672 1.00 98.31 209 CYS A C 1
ATOM 1700 O O . CYS A 1 209 ? 3.482 4.173 -4.584 1.00 98.31 209 CYS A O 1
ATOM 1702 N N . LEU A 1 210 ? 4.911 3.277 -6.070 1.00 98.38 210 LEU A N 1
ATOM 1703 C CA . LEU A 1 210 ? 5.086 2.018 -5.343 1.00 98.38 210 LEU A CA 1
ATOM 1704 C C . LEU A 1 210 ? 6.555 1.595 -5.286 1.00 98.38 210 LEU A C 1
ATOM 1706 O O . LEU A 1 210 ? 7.239 1.561 -6.307 1.00 98.38 210 LEU A O 1
ATOM 1710 N N . TYR A 1 211 ? 7.008 1.216 -4.098 1.00 98.50 211 TYR A N 1
ATOM 1711 C CA . TYR A 1 211 ? 8.299 0.583 -3.862 1.00 98.50 211 TYR A CA 1
ATOM 1712 C C . TYR A 1 211 ? 8.071 -0.811 -3.280 1.00 98.50 211 TYR A C 1
ATOM 1714 O O . TYR A 1 211 ? 7.340 -0.958 -2.302 1.00 98.50 211 TYR A O 1
ATOM 1722 N N . ILE A 1 212 ? 8.660 -1.828 -3.901 1.00 98.69 212 ILE A N 1
ATOM 1723 C CA . ILE A 1 212 ? 8.548 -3.235 -3.515 1.00 98.69 212 ILE A CA 1
ATOM 1724 C C . ILE A 1 212 ? 9.946 -3.758 -3.229 1.00 98.69 212 ILE A C 1
ATOM 1726 O O . ILE A 1 212 ? 10.798 -3.760 -4.116 1.00 98.69 212 ILE A O 1
ATOM 1730 N N . GLU A 1 213 ? 10.149 -4.258 -2.019 1.00 98.00 213 GLU A N 1
ATOM 1731 C CA . GLU A 1 213 ? 11.411 -4.832 -1.574 1.00 98.00 213 GLU A CA 1
ATOM 1732 C C . GLU A 1 213 ? 11.194 -6.250 -1.043 1.00 98.00 213 GLU A C 1
ATOM 1734 O O . GLU A 1 213 ? 10.220 -6.498 -0.330 1.00 98.00 213 GLU A O 1
ATOM 1739 N N . ASN A 1 214 ? 12.112 -7.175 -1.342 1.00 97.75 214 ASN A N 1
ATOM 1740 C CA . ASN A 1 214 ? 12.161 -8.513 -0.738 1.00 97.75 214 ASN A CA 1
ATOM 1741 C C . ASN A 1 214 ? 10.832 -9.290 -0.846 1.00 97.75 214 ASN A C 1
ATOM 1743 O O . ASN A 1 214 ? 10.392 -9.950 0.093 1.00 97.75 214 ASN A O 1
ATOM 1747 N N . GLY A 1 215 ? 10.138 -9.174 -1.974 1.00 98.00 215 GLY A N 1
ATOM 1748 C CA . GLY A 1 215 ? 8.832 -9.773 -2.210 1.00 98.00 215 GLY A CA 1
ATOM 1749 C C . GLY A 1 215 ? 8.897 -11.248 -2.602 1.00 98.00 215 GLY A C 1
ATOM 1750 O O . GLY A 1 215 ? 9.452 -11.583 -3.649 1.00 98.00 215 GLY A O 1
ATOM 1751 N N . ASN A 1 216 ? 8.248 -12.132 -1.834 1.00 98.00 216 ASN A N 1
ATOM 1752 C CA . ASN A 1 216 ? 8.201 -13.562 -2.165 1.00 98.00 216 ASN A CA 1
ATOM 1753 C C . ASN A 1 216 ? 7.328 -13.851 -3.395 1.00 98.00 216 ASN A C 1
ATOM 1755 O O . ASN A 1 216 ? 7.723 -14.599 -4.285 1.00 98.00 216 ASN A O 1
ATOM 1759 N N . LYS A 1 217 ? 6.135 -13.254 -3.457 1.00 98.44 217 LYS A N 1
ATOM 1760 C CA . LYS A 1 217 ? 5.260 -13.313 -4.633 1.00 98.44 217 LYS A CA 1
ATOM 1761 C C . LYS A 1 217 ? 4.475 -12.022 -4.767 1.00 98.44 217 LYS A C 1
ATOM 1763 O O . LYS A 1 217 ? 3.640 -11.704 -3.918 1.00 98.44 217 LYS A O 1
ATOM 1768 N N . ILE A 1 218 ? 4.710 -11.318 -5.865 1.00 98.81 218 ILE A N 1
ATOM 1769 C CA . ILE A 1 218 ? 4.072 -10.042 -6.166 1.00 98.81 218 ILE A CA 1
ATOM 1770 C C . ILE A 1 218 ? 3.190 -10.206 -7.402 1.00 98.81 218 ILE A C 1
ATOM 1772 O O . ILE A 1 218 ? 3.676 -10.570 -8.471 1.00 98.81 218 ILE A O 1
ATOM 1776 N N . ASP A 1 219 ? 1.890 -9.958 -7.252 1.00 98.88 219 ASP A N 1
ATOM 1777 C CA . ASP A 1 219 ? 0.889 -10.075 -8.317 1.00 98.88 219 ASP A CA 1
ATOM 1778 C C . ASP A 1 219 ? 0.087 -8.777 -8.440 1.00 98.88 219 ASP A C 1
ATOM 1780 O O . ASP A 1 219 ? -0.745 -8.449 -7.592 1.00 98.88 219 ASP A O 1
ATOM 1784 N N . ILE A 1 220 ? 0.351 -8.020 -9.501 1.00 98.88 220 ILE A N 1
ATOM 1785 C CA . ILE A 1 220 ? -0.332 -6.764 -9.810 1.00 98.88 220 ILE A CA 1
ATOM 1786 C C . ILE A 1 220 ? -1.154 -6.986 -11.071 1.00 98.88 220 ILE A C 1
ATOM 1788 O O . ILE A 1 220 ? -0.603 -7.271 -12.130 1.00 98.88 220 ILE A O 1
ATOM 1792 N N . ASN A 1 221 ? -2.472 -6.837 -10.987 1.00 98.88 221 ASN A N 1
ATOM 1793 C CA . ASN A 1 221 ? -3.356 -7.074 -12.121 1.00 98.88 221 ASN A CA 1
ATOM 1794 C C . ASN A 1 221 ? -4.414 -5.978 -12.274 1.00 98.88 221 ASN A C 1
ATOM 1796 O O . ASN A 1 221 ? -4.982 -5.498 -11.288 1.00 98.88 221 ASN A O 1
ATOM 1800 N N . SER A 1 222 ? -4.715 -5.618 -13.524 1.00 98.81 222 SER A N 1
ATOM 1801 C CA . SER A 1 222 ? -5.819 -4.712 -13.870 1.00 98.81 222 SER A CA 1
ATOM 1802 C C . SER A 1 222 ? -5.774 -3.379 -13.114 1.00 98.81 222 SER A C 1
ATOM 1804 O O . SER A 1 222 ? -6.807 -2.863 -12.701 1.00 98.81 222 SER A O 1
ATOM 1806 N N . SER A 1 223 ? -4.577 -2.844 -12.868 1.00 98.88 223 SER A N 1
ATOM 1807 C CA . SER A 1 223 ? -4.379 -1.643 -12.050 1.00 98.88 223 SER A CA 1
ATOM 1808 C C . SER A 1 223 ? -3.850 -0.475 -12.883 1.00 98.88 223 SER A C 1
ATOM 1810 O O . SER A 1 223 ? -3.242 -0.663 -13.937 1.00 98.88 223 SER A O 1
ATOM 1812 N N . LEU A 1 224 ? -4.104 0.746 -12.416 1.00 98.88 224 LEU A N 1
ATOM 1813 C CA . LEU A 1 224 ? -3.668 1.981 -13.063 1.00 98.88 224 LEU A CA 1
ATOM 1814 C C . LEU A 1 224 ? -2.712 2.737 -12.140 1.00 98.88 224 LEU A C 1
ATOM 1816 O O . LEU A 1 224 ? -3.062 3.070 -11.010 1.00 98.88 224 LEU A O 1
ATOM 1820 N N . PHE A 1 225 ? -1.533 3.053 -12.659 1.00 98.88 225 PHE A N 1
ATOM 1821 C CA . PHE A 1 225 ? -0.538 3.884 -11.997 1.00 98.88 225 PHE A CA 1
ATOM 1822 C C . PHE A 1 225 ? -0.384 5.182 -12.786 1.00 98.88 225 PHE A C 1
ATOM 1824 O O . PHE A 1 225 ? -0.280 5.147 -14.018 1.00 98.88 225 PHE A O 1
ATOM 1831 N N . SER A 1 226 ? -0.359 6.329 -12.107 1.00 98.69 226 SER A N 1
ATOM 1832 C CA . SER A 1 226 ? -0.202 7.608 -12.797 1.00 98.69 226 SER A CA 1
ATOM 1833 C C . SER A 1 226 ? 0.584 8.673 -12.049 1.00 98.69 226 SER A C 1
ATOM 1835 O O . SER A 1 226 ? 0.688 8.648 -10.827 1.00 98.69 226 SER A O 1
ATOM 1837 N N . ASN A 1 227 ? 1.045 9.675 -12.796 1.00 98.44 227 ASN A N 1
ATOM 1838 C CA . ASN A 1 227 ? 1.542 10.945 -12.270 1.00 98.44 227 ASN A CA 1
ATOM 1839 C C . ASN A 1 227 ? 2.664 10.745 -11.236 1.00 98.44 227 ASN A C 1
ATOM 1841 O O . ASN A 1 227 ? 2.654 11.362 -10.175 1.00 98.44 227 ASN A O 1
ATOM 1845 N N . GLY A 1 228 ? 3.597 9.833 -11.499 1.00 98.06 228 GLY A N 1
ATOM 1846 C CA . GLY A 1 228 ? 4.742 9.606 -10.617 1.00 98.06 228 GLY A CA 1
ATOM 1847 C C . GLY A 1 228 ? 5.886 10.564 -10.926 1.00 98.06 228 GLY A C 1
ATOM 1848 O O . GLY A 1 228 ? 6.132 10.892 -12.090 1.00 98.06 228 GLY A O 1
ATOM 1849 N N . PHE A 1 229 ? 6.594 10.986 -9.879 1.00 96.81 229 PHE A N 1
ATOM 1850 C CA . PHE A 1 229 ? 7.754 11.868 -9.975 1.00 96.81 229 PHE A CA 1
ATOM 1851 C C . PHE A 1 229 ? 8.889 11.402 -9.058 1.00 96.81 229 PHE A C 1
ATOM 1853 O O . PHE A 1 229 ? 8.643 11.096 -7.891 1.00 96.81 229 PHE A O 1
ATOM 1860 N N . VAL A 1 230 ? 10.124 11.389 -9.569 1.00 95.81 230 VAL A N 1
ATOM 1861 C CA . VAL A 1 230 ? 11.345 11.159 -8.776 1.00 95.81 230 VAL A CA 1
ATOM 1862 C C . VAL A 1 230 ? 12.382 12.243 -9.103 1.00 95.81 230 VAL A C 1
ATOM 1864 O O . VAL A 1 230 ? 12.797 12.337 -10.262 1.00 95.81 230 VAL A O 1
ATOM 1867 N N . PRO A 1 231 ? 12.804 13.065 -8.123 1.00 94.06 231 PRO A N 1
ATOM 1868 C CA . PRO A 1 231 ? 13.872 14.048 -8.296 1.00 94.06 231 PRO A CA 1
ATOM 1869 C C . PRO A 1 231 ? 15.261 13.394 -8.321 1.00 94.06 231 PRO A C 1
ATOM 1871 O O . PRO A 1 231 ? 15.456 12.293 -7.810 1.00 94.06 231 PRO A O 1
ATOM 1874 N N . LYS A 1 232 ? 16.255 14.114 -8.851 1.00 89.62 232 LYS A N 1
ATOM 1875 C CA . LYS A 1 232 ? 17.622 13.619 -9.079 1.00 89.62 232 LYS A CA 1
ATOM 1876 C C . LYS A 1 232 ? 18.345 13.156 -7.816 1.00 89.62 232 LYS A C 1
ATOM 1878 O O . LYS A 1 232 ? 19.238 12.336 -7.904 1.00 89.62 232 LYS A O 1
ATOM 1883 N N . ASN A 1 233 ? 17.994 13.682 -6.645 1.00 88.81 233 ASN A N 1
ATOM 1884 C CA . ASN A 1 233 ? 18.636 13.324 -5.376 1.00 88.81 233 ASN A CA 1
ATOM 1885 C C . ASN A 1 233 ? 18.106 12.020 -4.754 1.00 88.81 233 ASN A C 1
ATOM 1887 O O . ASN A 1 233 ? 18.526 11.658 -3.655 1.00 88.81 233 ASN A O 1
ATOM 1891 N N . LEU A 1 234 ? 17.143 11.364 -5.402 1.00 87.00 234 LEU A N 1
ATOM 1892 C CA . LEU A 1 234 ? 16.638 10.050 -5.029 1.00 87.00 234 LEU A CA 1
ATOM 1893 C C . LEU A 1 234 ? 17.122 9.033 -6.062 1.00 87.00 234 LEU A C 1
ATOM 1895 O O . LEU A 1 234 ? 16.335 8.520 -6.858 1.00 87.00 234 LEU A O 1
ATOM 1899 N N . ASP A 1 235 ? 18.430 8.776 -6.032 1.00 73.56 235 ASP A N 1
ATOM 1900 C CA . ASP A 1 235 ? 19.067 7.750 -6.853 1.00 73.56 235 ASP A CA 1
ATOM 1901 C C . ASP A 1 235 ? 18.374 6.382 -6.652 1.00 73.56 235 ASP A C 1
ATOM 1903 O O . ASP A 1 235 ? 17.735 6.128 -5.624 1.00 73.56 235 ASP A O 1
ATOM 1907 N N . GLU A 1 236 ? 18.486 5.512 -7.660 1.00 83.00 236 GLU A N 1
ATOM 1908 C CA . GLU A 1 236 ? 18.029 4.107 -7.616 1.00 83.00 236 GLU A CA 1
ATOM 1909 C C . GLU A 1 236 ? 16.513 3.908 -7.433 1.00 83.00 236 GLU A C 1
ATOM 1911 O O . GLU A 1 236 ? 16.049 2.945 -6.822 1.00 83.00 236 GLU A O 1
ATOM 1916 N N . GLN A 1 237 ? 15.706 4.819 -7.979 1.00 89.31 237 GLN A N 1
ATOM 1917 C CA . GLN A 1 237 ? 14.248 4.705 -7.954 1.00 89.31 237 GLN A CA 1
ATOM 1918 C C . GLN A 1 237 ? 13.620 5.033 -9.301 1.00 89.31 237 GLN A C 1
ATOM 1920 O O . GLN A 1 237 ? 14.075 5.918 -10.027 1.00 89.31 237 GLN A O 1
ATOM 1925 N N . GLY A 1 238 ? 12.530 4.326 -9.600 1.00 92.06 238 GLY A N 1
ATOM 1926 C CA . GLY A 1 238 ? 11.627 4.622 -10.701 1.00 92.06 238 GLY A CA 1
ATOM 1927 C C . GLY A 1 238 ? 10.382 5.373 -10.244 1.00 92.06 238 GLY A C 1
ATOM 1928 O O . GLY A 1 238 ? 9.916 5.211 -9.115 1.00 92.06 238 GLY A O 1
ATOM 1929 N N . SER A 1 239 ? 9.811 6.190 -11.130 1.00 95.88 239 SER A N 1
ATOM 1930 C CA . SER A 1 239 ? 8.690 7.067 -10.757 1.00 95.88 239 SER A CA 1
ATOM 1931 C C . SER A 1 239 ? 7.333 6.359 -10.674 1.00 95.88 239 SER A C 1
ATOM 1933 O O . SER A 1 239 ? 6.478 6.747 -9.875 1.00 95.88 239 SER A O 1
ATOM 1935 N N . GLY A 1 240 ? 7.136 5.291 -11.449 1.00 97.62 240 GLY A N 1
ATOM 1936 C CA . GLY A 1 240 ? 5.981 4.404 -11.323 1.00 97.62 240 GLY A CA 1
ATOM 1937 C C . GLY A 1 240 ? 6.170 3.387 -10.206 1.00 97.62 240 GLY A C 1
ATOM 1938 O O . GLY A 1 240 ? 5.700 3.593 -9.086 1.00 97.62 240 GLY A O 1
ATOM 1939 N N . ILE A 1 241 ? 6.836 2.280 -10.527 1.00 98.31 241 ILE A N 1
ATOM 1940 C CA . ILE A 1 241 ? 7.093 1.183 -9.595 1.00 98.31 241 ILE A CA 1
ATOM 1941 C C . ILE A 1 241 ? 8.590 0.888 -9.550 1.00 98.31 241 ILE A C 1
ATOM 1943 O O . ILE A 1 241 ? 9.224 0.701 -10.589 1.00 98.31 241 ILE A O 1
ATOM 1947 N N . THR A 1 242 ? 9.126 0.791 -8.338 1.00 98.00 242 THR A N 1
ATOM 1948 C CA . THR A 1 242 ? 10.473 0.284 -8.063 1.00 98.00 242 THR A CA 1
ATOM 1949 C C . THR A 1 242 ? 10.372 -1.112 -7.458 1.00 98.00 242 THR A C 1
ATOM 1951 O O . THR A 1 242 ? 9.565 -1.326 -6.554 1.00 98.00 242 THR A O 1
ATOM 1954 N N . ILE A 1 243 ? 11.151 -2.066 -7.971 1.00 97.94 243 ILE A N 1
ATOM 1955 C CA . ILE A 1 243 ? 11.141 -3.467 -7.538 1.00 97.94 243 ILE A CA 1
ATOM 1956 C C . ILE A 1 243 ? 12.569 -3.920 -7.259 1.00 97.94 243 ILE A C 1
ATOM 1958 O O . ILE A 1 243 ? 13.407 -3.910 -8.161 1.00 97.94 243 ILE A O 1
ATOM 1962 N N . PHE A 1 244 ? 12.789 -4.390 -6.035 1.00 96.75 244 PHE A N 1
ATOM 1963 C CA . PHE A 1 244 ? 14.063 -4.885 -5.536 1.00 96.75 244 PHE A CA 1
ATOM 1964 C C . PHE A 1 244 ? 13.916 -6.303 -4.967 1.00 96.75 244 PHE A C 1
ATOM 1966 O O . PHE A 1 244 ? 12.944 -6.582 -4.259 1.00 96.75 244 PHE A O 1
ATOM 1973 N N . HIS A 1 245 ? 14.841 -7.215 -5.303 1.00 95.94 245 HIS A N 1
ATOM 1974 C CA . HIS A 1 245 ? 14.921 -8.590 -4.755 1.00 95.94 245 HIS A CA 1
ATOM 1975 C C . HIS A 1 245 ? 13.567 -9.316 -4.652 1.00 95.94 245 HIS A C 1
ATOM 1977 O O . HIS A 1 245 ? 13.173 -9.787 -3.589 1.00 95.94 245 HIS A O 1
ATOM 1983 N N . SER A 1 246 ? 12.805 -9.368 -5.748 1.00 97.19 246 SER A N 1
ATOM 1984 C CA . SER A 1 246 ? 11.430 -9.893 -5.722 1.00 97.19 246 SER A CA 1
ATOM 1985 C C . SER A 1 246 ? 11.098 -10.804 -6.906 1.00 97.19 246 SER A C 1
ATOM 1987 O O . SER A 1 246 ? 11.690 -10.671 -7.981 1.00 97.19 246 SER A O 1
ATOM 1989 N N . TYR A 1 247 ? 10.116 -11.693 -6.713 1.00 97.69 247 TYR A N 1
ATOM 1990 C CA . TYR A 1 247 ? 9.421 -12.414 -7.789 1.00 97.69 247 TYR A CA 1
ATOM 1991 C C . TYR A 1 247 ? 8.125 -11.684 -8.144 1.00 97.69 247 TYR A C 1
ATOM 1993 O O . TYR A 1 247 ? 7.158 -11.720 -7.373 1.00 97.69 247 TYR A O 1
ATOM 2001 N N . THR A 1 248 ? 8.087 -11.041 -9.312 1.00 98.56 248 THR A N 1
ATOM 2002 C CA . THR A 1 248 ? 6.992 -10.123 -9.647 1.00 98.56 248 THR A CA 1
ATOM 2003 C C . THR A 1 248 ? 6.328 -10.411 -10.982 1.00 98.56 248 THR A C 1
ATOM 2005 O O . THR A 1 248 ? 6.969 -10.609 -12.010 1.00 98.56 248 THR A O 1
ATOM 2008 N N . GLN A 1 249 ? 5.001 -10.344 -10.972 1.00 98.69 249 GLN A N 1
ATOM 2009 C CA . GLN A 1 249 ? 4.156 -10.386 -12.147 1.00 98.69 249 GLN A CA 1
ATOM 2010 C C . GLN A 1 249 ? 3.251 -9.147 -12.184 1.00 98.69 249 GLN A C 1
ATOM 2012 O O . GLN A 1 249 ? 2.539 -8.863 -11.222 1.00 98.69 249 GLN A O 1
ATOM 2017 N N . ILE A 1 250 ? 3.248 -8.431 -13.310 1.00 98.75 250 ILE A N 1
ATOM 2018 C CA . ILE A 1 250 ? 2.358 -7.295 -13.573 1.00 98.75 250 ILE A CA 1
ATOM 2019 C C . ILE A 1 250 ? 1.577 -7.576 -14.853 1.00 98.75 250 ILE A C 1
ATOM 2021 O O . ILE A 1 250 ? 2.179 -7.800 -15.903 1.00 98.75 250 ILE A O 1
ATOM 2025 N N . LYS A 1 251 ? 0.244 -7.566 -14.774 1.00 98.88 251 LYS A N 1
ATOM 2026 C CA . LYS A 1 251 ? -0.647 -7.890 -15.894 1.00 98.88 251 LYS A CA 1
ATOM 2027 C C . LYS A 1 251 ? -1.744 -6.869 -16.120 1.00 98.88 251 LYS A C 1
ATOM 2029 O O . LYS A 1 251 ? -2.250 -6.280 -15.162 1.00 98.88 251 LYS A O 1
ATOM 2034 N N . ASN A 1 252 ? -2.155 -6.702 -17.377 1.00 98.75 252 ASN A N 1
ATOM 2035 C CA . ASN A 1 252 ? -3.341 -5.928 -17.766 1.00 98.75 252 ASN A CA 1
ATOM 2036 C C . ASN A 1 252 ? -3.375 -4.524 -17.143 1.00 98.75 252 ASN A C 1
ATOM 2038 O O . ASN A 1 252 ? -4.430 -4.057 -16.720 1.00 98.75 252 ASN A O 1
ATOM 2042 N N . SER A 1 253 ? -2.212 -3.900 -16.966 1.00 98.81 253 SER A N 1
ATOM 2043 C CA . SER A 1 253 ? -2.073 -2.689 -16.158 1.00 98.81 253 SER A CA 1
ATOM 2044 C C . SER A 1 253 ? -1.596 -1.523 -17.005 1.00 98.81 253 SER A C 1
ATOM 2046 O O . SER A 1 253 ? -0.880 -1.687 -17.994 1.00 98.81 253 SER A O 1
ATOM 2048 N N . THR A 1 254 ? -1.996 -0.326 -16.596 1.00 98.81 254 THR A N 1
ATOM 2049 C CA . THR A 1 254 ? -1.729 0.899 -17.342 1.00 98.81 254 THR A CA 1
ATOM 2050 C C . THR A 1 254 ? -0.858 1.838 -16.520 1.00 98.81 254 THR A C 1
ATOM 2052 O O . THR A 1 254 ? -1.081 2.026 -15.325 1.00 98.81 254 THR A O 1
ATOM 2055 N N . PHE A 1 255 ? 0.112 2.461 -17.178 1.00 98.56 255 PHE A N 1
ATOM 2056 C CA . PHE A 1 255 ? 1.052 3.411 -16.598 1.00 98.56 255 PHE A CA 1
ATOM 2057 C C . PHE A 1 255 ? 0.956 4.732 -17.362 1.00 98.56 255 PHE A C 1
ATOM 2059 O O . PHE A 1 255 ? 1.080 4.737 -18.586 1.00 98.56 255 PHE A O 1
ATOM 2066 N N . LYS A 1 256 ? 0.704 5.855 -16.677 1.00 98.31 256 LYS A N 1
ATOM 2067 C CA . LYS A 1 256 ? 0.515 7.165 -17.325 1.00 98.31 256 LYS A CA 1
ATOM 2068 C C . LYS A 1 256 ? 1.295 8.284 -16.651 1.00 98.31 256 LYS A C 1
ATOM 2070 O O . LYS A 1 256 ? 1.140 8.503 -15.459 1.00 98.31 256 LYS A O 1
ATOM 2075 N N . ASN A 1 257 ? 1.991 9.091 -17.446 1.00 97.31 257 ASN A N 1
ATOM 2076 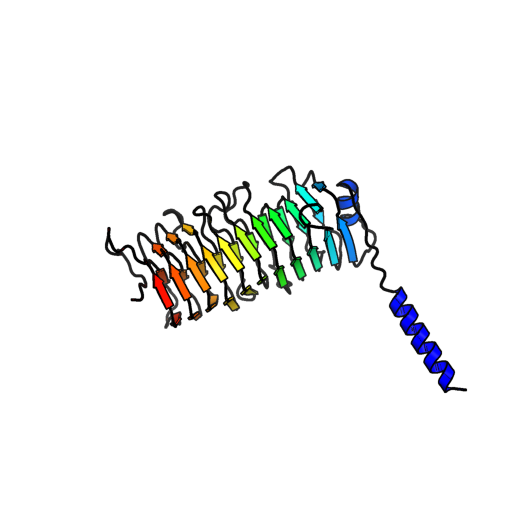C CA . ASN A 1 257 ? 2.618 10.342 -17.011 1.00 97.31 257 ASN A CA 1
ATOM 2077 C C . ASN A 1 257 ? 3.659 10.122 -15.906 1.00 97.31 257 ASN A C 1
ATOM 2079 O O . ASN A 1 257 ? 3.442 10.458 -14.743 1.00 97.31 257 ASN A O 1
ATOM 2083 N N . PHE A 1 258 ? 4.790 9.553 -16.293 1.00 97.06 258 PHE A N 1
ATOM 2084 C CA . PHE A 1 258 ? 5.878 9.224 -15.385 1.00 97.06 258 PHE A CA 1
ATOM 2085 C C . PHE A 1 258 ? 7.134 9.990 -15.765 1.00 97.06 258 PHE A C 1
ATOM 2087 O O . PHE A 1 258 ? 7.524 9.993 -16.934 1.00 97.06 258 PHE A O 1
ATOM 2094 N N . TYR A 1 259 ? 7.751 10.640 -14.783 1.00 95.00 259 TYR A N 1
ATOM 2095 C CA . TYR A 1 259 ? 9.002 11.361 -14.967 1.00 95.00 259 TYR A CA 1
ATOM 2096 C C . TYR A 1 259 ? 9.962 11.070 -13.815 1.00 95.00 259 TYR A C 1
ATOM 2098 O O . TYR A 1 259 ? 9.665 11.346 -12.653 1.00 95.00 259 TYR A O 1
ATOM 2106 N N . SER A 1 260 ? 11.130 10.537 -14.155 1.00 93.94 260 SER A N 1
ATOM 2107 C CA . SER A 1 260 ? 12.263 10.397 -13.241 1.00 93.94 260 SER A CA 1
ATOM 2108 C C . SER A 1 260 ? 13.425 11.248 -13.744 1.00 93.94 260 SER A C 1
ATOM 2110 O O . SER A 1 260 ? 13.769 11.205 -14.924 1.00 93.94 260 SER A O 1
ATOM 2112 N N . GLU A 1 261 ? 14.055 12.024 -12.869 1.00 92.25 261 GLU A N 1
ATOM 2113 C CA . GLU A 1 261 ? 15.265 12.769 -13.235 1.00 92.25 261 GLU A CA 1
ATOM 2114 C C . GLU A 1 261 ? 16.502 11.874 -13.340 1.00 92.25 261 GLU A C 1
ATOM 2116 O O . GLU A 1 261 ? 17.510 12.320 -13.876 1.00 92.25 261 GLU A O 1
ATOM 2121 N N . TRP A 1 262 ? 16.437 10.628 -12.862 1.00 88.75 262 TRP A N 1
ATOM 2122 C CA . TRP A 1 262 ? 17.553 9.688 -12.918 1.00 88.75 262 TRP A CA 1
ATOM 2123 C C . TRP A 1 262 ? 17.198 8.477 -13.776 1.00 88.75 262 TRP A C 1
ATOM 2125 O O . TRP A 1 262 ? 17.468 8.459 -14.976 1.00 88.75 262 TRP A O 1
ATOM 2135 N N . SER A 1 263 ? 16.537 7.484 -13.190 1.00 88.88 263 SER A N 1
ATOM 2136 C CA . SER A 1 263 ? 16.313 6.177 -13.804 1.00 88.88 263 SER A CA 1
ATOM 2137 C C . SER A 1 263 ? 14.849 5.760 -13.803 1.00 88.88 263 SER A C 1
ATOM 2139 O O . SER A 1 263 ? 14.143 6.063 -12.850 1.00 88.88 263 SER A O 1
ATOM 2141 N N . GLY A 1 264 ? 14.409 5.003 -14.810 1.00 86.69 264 GLY A N 1
ATOM 2142 C CA . GLY A 1 264 ? 13.146 4.258 -14.764 1.00 86.69 264 GLY A CA 1
ATOM 2143 C C . GLY A 1 264 ? 11.905 5.150 -14.690 1.00 86.69 264 GLY A C 1
ATOM 2144 O O . GLY A 1 264 ? 11.441 5.509 -13.611 1.00 86.69 264 GLY A O 1
ATOM 2145 N N . GLY A 1 265 ? 11.295 5.475 -15.831 1.00 93.00 265 GLY A N 1
ATOM 2146 C CA . GLY A 1 265 ? 10.029 6.212 -15.817 1.00 93.00 265 GLY A CA 1
ATOM 2147 C C . GLY A 1 265 ? 8.930 5.388 -15.142 1.00 93.00 265 GLY A C 1
ATOM 2148 O O . GLY A 1 265 ? 8.553 5.644 -13.999 1.00 93.00 265 GLY A O 1
ATOM 2149 N N . SER A 1 266 ? 8.430 4.363 -15.828 1.00 96.12 266 SER A N 1
ATOM 2150 C CA . SER A 1 266 ? 7.342 3.525 -15.313 1.00 96.12 266 SER A CA 1
ATOM 2151 C C . SER A 1 266 ? 7.846 2.426 -14.387 1.00 96.12 266 SER A C 1
ATOM 2153 O O . SER A 1 266 ? 7.189 2.127 -13.393 1.00 96.12 266 SER A O 1
ATOM 2155 N N . LEU A 1 267 ? 8.994 1.824 -14.709 1.00 96.81 267 LEU A N 1
ATOM 2156 C CA . LEU A 1 267 ? 9.543 0.685 -13.979 1.00 96.81 267 LEU A CA 1
ATOM 2157 C C . LEU A 1 267 ? 11.030 0.882 -13.676 1.00 96.81 267 LEU A C 1
ATOM 2159 O O . LEU A 1 267 ? 11.815 1.253 -14.549 1.00 96.81 267 LEU A O 1
ATOM 2163 N N . TYR A 1 268 ? 11.423 0.553 -12.455 1.00 95.75 268 TYR A N 1
ATOM 2164 C CA . TYR A 1 268 ? 12.812 0.346 -12.068 1.00 95.75 268 TYR A CA 1
ATOM 2165 C C . TYR A 1 268 ? 12.930 -1.050 -11.466 1.00 95.75 268 TYR A C 1
ATOM 2167 O O . TYR A 1 268 ? 12.252 -1.359 -10.486 1.00 95.75 268 TYR A O 1
ATOM 2175 N N . LEU A 1 269 ? 13.735 -1.903 -12.092 1.00 95.38 269 LEU A N 1
ATOM 2176 C CA . LEU A 1 269 ? 13.930 -3.297 -11.715 1.00 95.38 269 LEU A CA 1
ATOM 2177 C C . LEU A 1 269 ? 15.394 -3.495 -11.344 1.00 95.38 269 LEU A C 1
ATOM 2179 O O . LEU A 1 269 ? 16.268 -3.362 -12.202 1.00 95.38 269 LEU A O 1
ATOM 2183 N N . ASP A 1 270 ? 15.654 -3.839 -10.092 1.00 93.81 270 ASP A N 1
ATOM 2184 C CA . ASP A 1 270 ? 17.009 -4.063 -9.610 1.00 93.81 270 ASP A CA 1
ATOM 2185 C C . ASP A 1 270 ? 17.102 -5.380 -8.843 1.00 93.81 270 ASP A C 1
ATOM 2187 O O . ASP A 1 270 ? 16.301 -5.675 -7.952 1.00 93.81 270 ASP A O 1
ATOM 2191 N N . ASN A 1 271 ? 18.057 -6.213 -9.262 1.00 93.62 271 ASN A N 1
ATOM 2192 C CA . ASN A 1 271 ? 18.342 -7.514 -8.670 1.00 93.62 271 ASN A CA 1
ATOM 2193 C C . ASN A 1 271 ? 17.075 -8.386 -8.510 1.00 93.62 271 ASN A C 1
ATOM 2195 O O . ASN A 1 271 ? 16.926 -9.153 -7.560 1.00 93.62 271 ASN A O 1
ATOM 2199 N N . THR A 1 272 ? 16.120 -8.273 -9.435 1.00 93.75 272 THR A N 1
ATOM 2200 C CA . THR A 1 272 ? 14.869 -9.042 -9.384 1.00 93.75 272 THR A CA 1
ATOM 2201 C C . THR A 1 272 ? 15.131 -10.530 -9.613 1.00 93.75 272 THR A C 1
ATOM 2203 O O . THR A 1 272 ? 15.872 -10.881 -10.534 1.00 93.75 272 THR A O 1
ATOM 2206 N N . TYR A 1 273 ? 14.475 -11.406 -8.846 1.00 94.06 273 TYR A N 1
ATOM 2207 C CA . TYR A 1 273 ? 14.628 -12.857 -9.000 1.00 94.06 273 TYR A CA 1
ATOM 2208 C C . TYR A 1 273 ? 13.908 -13.395 -10.245 1.00 94.06 273 TYR A C 1
ATOM 2210 O O . TYR A 1 273 ? 14.449 -14.246 -10.947 1.00 94.06 273 TYR A O 1
ATOM 2218 N N . ASP A 1 274 ? 12.708 -12.880 -10.534 1.00 95.19 274 ASP A N 1
ATOM 2219 C CA . ASP A 1 274 ? 11.947 -13.108 -11.771 1.00 95.19 274 ASP A CA 1
ATOM 2220 C C . ASP A 1 274 ? 10.991 -11.937 -11.995 1.00 95.19 274 ASP A C 1
ATOM 2222 O O . ASP A 1 274 ? 10.425 -11.395 -11.039 1.00 95.19 274 ASP A O 1
ATOM 2226 N N . PHE A 1 275 ? 10.805 -11.542 -13.253 1.00 97.25 275 PHE A N 1
ATOM 2227 C CA . PHE A 1 275 ? 9.863 -10.486 -13.602 1.00 97.25 275 PHE A CA 1
ATOM 2228 C C . PHE A 1 275 ? 9.098 -10.813 -14.880 1.00 97.25 275 PHE A C 1
ATOM 2230 O O . PHE A 1 275 ? 9.687 -11.082 -15.929 1.00 97.25 275 PHE A O 1
ATOM 2237 N N . ILE A 1 276 ? 7.772 -10.697 -14.814 1.00 98.12 276 ILE A N 1
ATOM 2238 C CA . ILE A 1 276 ? 6.883 -10.823 -15.970 1.00 98.12 276 ILE A CA 1
ATOM 2239 C C . ILE A 1 276 ? 5.966 -9.601 -16.043 1.00 98.12 276 ILE A C 1
ATOM 2241 O O . ILE A 1 276 ? 5.058 -9.451 -15.229 1.00 98.12 276 ILE A O 1
ATOM 2245 N N . GLY A 1 277 ? 6.162 -8.765 -17.061 1.00 98.06 277 GLY A N 1
ATOM 2246 C CA . GLY A 1 277 ? 5.200 -7.750 -17.487 1.00 98.06 277 GLY A CA 1
ATOM 2247 C C . GLY A 1 277 ? 4.413 -8.251 -18.696 1.00 98.06 277 GLY A C 1
ATOM 2248 O O . GLY A 1 277 ? 5.013 -8.534 -19.732 1.00 98.06 277 GLY A O 1
ATOM 2249 N N . GLU A 1 278 ? 3.092 -8.371 -18.590 1.00 98.38 278 GLU A N 1
ATOM 2250 C CA . GLU A 1 278 ? 2.225 -8.862 -19.671 1.00 98.38 278 GLU A CA 1
ATOM 2251 C C . GLU A 1 278 ? 1.028 -7.928 -19.897 1.00 98.38 278 GLU A C 1
ATOM 2253 O O . GLU A 1 278 ? 0.379 -7.508 -18.944 1.00 98.38 278 GLU A O 1
ATOM 2258 N N . ASP A 1 279 ? 0.727 -7.612 -21.159 1.00 98.31 279 ASP A N 1
ATOM 2259 C CA . ASP A 1 279 ? -0.420 -6.775 -21.543 1.00 98.31 279 ASP A CA 1
ATOM 2260 C C . ASP A 1 279 ? -0.409 -5.409 -20.823 1.00 98.31 279 ASP A C 1
ATOM 2262 O O . ASP A 1 279 ? -1.368 -5.018 -20.152 1.00 98.31 279 ASP A O 1
ATOM 2266 N N . LEU A 1 280 ? 0.721 -4.693 -20.914 1.00 98.44 280 LEU A N 1
ATOM 2267 C CA . LEU A 1 280 ? 0.891 -3.376 -20.292 1.00 98.44 280 LEU A CA 1
ATOM 2268 C C . LEU A 1 280 ? 0.708 -2.249 -21.308 1.00 98.44 280 LEU A C 1
ATOM 2270 O O . LEU A 1 280 ? 1.246 -2.308 -22.415 1.00 98.44 280 LEU A O 1
ATOM 2274 N N . GLU A 1 281 ? 0.024 -1.184 -20.894 1.00 97.88 281 GLU A N 1
ATOM 2275 C CA . GLU A 1 281 ? -0.089 0.057 -21.668 1.00 97.88 281 GLU A CA 1
ATOM 2276 C C . GLU A 1 281 ? 0.661 1.187 -20.963 1.00 97.88 281 GLU A C 1
ATOM 2278 O O . GLU A 1 281 ? 0.319 1.570 -19.844 1.00 97.88 281 GLU A O 1
ATOM 2283 N N . ILE A 1 282 ? 1.693 1.725 -21.610 1.00 97.31 282 ILE A N 1
ATOM 2284 C CA . ILE A 1 282 ? 2.551 2.769 -21.050 1.00 97.31 282 ILE A CA 1
ATOM 2285 C C . ILE A 1 282 ? 2.384 4.060 -21.851 1.00 97.31 282 ILE A C 1
ATOM 2287 O O . ILE A 1 282 ? 2.585 4.072 -23.064 1.00 97.31 282 ILE A O 1
ATOM 2291 N N . HIS A 1 283 ? 2.065 5.162 -21.175 1.00 95.75 283 HIS A N 1
ATOM 2292 C CA . HIS A 1 283 ? 1.858 6.470 -21.792 1.00 95.75 283 HIS A CA 1
ATOM 2293 C C . HIS A 1 283 ? 2.701 7.548 -21.118 1.00 95.75 283 HIS A C 1
ATOM 2295 O O . HIS A 1 283 ? 2.698 7.650 -19.890 1.00 95.75 283 HIS A O 1
ATOM 2301 N N . ASN A 1 284 ? 3.327 8.416 -21.918 1.00 93.81 284 ASN A N 1
ATOM 2302 C CA . ASN A 1 284 ? 4.028 9.615 -21.444 1.00 93.81 284 ASN A CA 1
ATOM 2303 C C . ASN A 1 284 ? 4.993 9.294 -20.288 1.00 93.81 284 ASN A C 1
ATOM 2305 O O . ASN A 1 284 ? 4.928 9.898 -19.217 1.00 93.81 284 ASN A O 1
ATOM 2309 N N . SER A 1 285 ? 5.822 8.269 -20.469 1.00 93.31 285 SER A N 1
ATOM 2310 C CA . SER A 1 285 ? 6.776 7.814 -19.458 1.00 93.31 285 SER A CA 1
ATOM 2311 C C . SER A 1 285 ? 8.182 8.125 -19.920 1.00 93.31 285 SER A C 1
ATOM 2313 O O . SER A 1 285 ? 8.578 7.698 -21.007 1.00 93.31 285 SER A O 1
ATOM 2315 N N . THR A 1 286 ? 8.952 8.815 -19.084 1.00 91.75 286 THR A N 1
ATOM 2316 C CA . THR A 1 286 ? 10.359 9.048 -19.363 1.00 91.75 286 THR A CA 1
ATOM 2317 C C . THR A 1 286 ? 11.231 9.129 -18.119 1.00 91.75 286 THR A C 1
ATOM 2319 O O . THR A 1 286 ? 10.758 9.339 -17.004 1.00 91.75 286 THR A O 1
ATOM 2322 N N . ALA A 1 287 ? 12.526 8.956 -18.345 1.00 90.06 287 ALA A N 1
ATOM 2323 C CA . ALA A 1 287 ? 13.586 9.193 -17.388 1.00 90.06 287 ALA A CA 1
ATOM 2324 C C . ALA A 1 287 ? 14.665 10.028 -18.084 1.00 90.06 287 ALA A C 1
ATOM 2326 O O . ALA A 1 287 ? 14.900 9.842 -19.284 1.00 90.06 287 ALA A O 1
ATOM 2327 N N . TYR A 1 288 ? 15.266 10.969 -17.359 1.00 86.81 288 TYR A N 1
ATOM 2328 C CA . TYR A 1 288 ? 16.221 11.907 -17.941 1.00 86.81 288 TYR A CA 1
ATOM 2329 C C . TYR A 1 288 ? 17.584 11.251 -18.220 1.00 86.81 288 TYR A C 1
ATOM 2331 O O . TYR A 1 288 ? 18.063 11.370 -19.347 1.00 86.81 288 TYR A O 1
ATOM 2339 N N . GLU A 1 289 ? 18.163 10.514 -17.262 1.00 85.25 289 GLU A N 1
ATOM 2340 C CA . GLU A 1 289 ? 19.503 9.913 -17.419 1.00 85.25 289 GLU A CA 1
ATOM 2341 C C . GLU A 1 289 ? 19.446 8.482 -18.002 1.00 85.25 289 GLU A C 1
ATOM 2343 O O . GLU A 1 289 ? 20.156 8.171 -18.964 1.00 85.25 289 GLU A O 1
ATOM 2348 N N . MET A 1 290 ? 18.605 7.595 -17.442 1.00 85.00 290 MET A N 1
ATOM 2349 C CA . MET A 1 290 ? 18.655 6.144 -17.706 1.00 85.00 290 MET A CA 1
ATOM 2350 C C . MET A 1 290 ? 17.269 5.482 -17.811 1.00 85.00 290 MET A C 1
ATOM 2352 O O . MET A 1 290 ? 16.413 5.656 -16.953 1.00 85.00 290 MET A O 1
ATOM 2356 N N . GLY A 1 291 ? 17.032 4.624 -18.812 1.00 76.81 291 GLY A N 1
ATOM 2357 C CA . GLY A 1 291 ? 15.841 3.749 -18.815 1.00 76.81 291 GLY A CA 1
ATOM 2358 C C . GLY A 1 291 ? 14.484 4.455 -18.823 1.00 76.81 291 GLY A C 1
ATOM 2359 O O . GLY A 1 291 ? 13.756 4.445 -17.835 1.00 76.81 291 GLY A O 1
ATOM 2360 N N . SER A 1 292 ? 14.102 5.006 -19.978 1.00 84.12 292 SER A N 1
ATOM 2361 C CA . SER A 1 292 ? 12.892 5.826 -20.127 1.00 84.12 292 SER A CA 1
ATOM 2362 C C . SER A 1 292 ? 11.578 5.132 -19.719 1.00 84.12 292 SER A C 1
ATOM 2364 O O . SER A 1 292 ? 10.865 5.632 -18.848 1.00 84.12 292 SER A O 1
ATOM 2366 N N . MET A 1 293 ? 11.248 3.973 -20.303 1.00 90.75 293 MET A N 1
ATOM 2367 C CA . MET A 1 293 ? 10.109 3.164 -19.843 1.00 90.75 293 MET A CA 1
ATOM 2368 C C . MET A 1 293 ? 10.507 2.361 -18.607 1.00 90.75 293 MET A C 1
ATOM 2370 O O . MET A 1 293 ? 9.858 2.453 -17.564 1.00 90.75 293 MET A O 1
ATOM 2374 N N . ALA A 1 294 ? 11.571 1.572 -18.759 1.00 92.62 294 ALA A N 1
ATOM 2375 C CA . ALA A 1 294 ? 12.104 0.712 -17.725 1.00 92.62 294 ALA A CA 1
ATOM 2376 C C . ALA A 1 294 ? 13.626 0.838 -17.638 1.00 92.62 294 ALA A C 1
ATOM 2378 O O . ALA A 1 294 ? 14.323 0.871 -18.661 1.00 92.62 294 ALA A O 1
ATOM 2379 N N . PHE A 1 295 ? 14.130 0.838 -16.410 1.00 92.38 295 PHE A N 1
ATOM 2380 C CA . PHE A 1 295 ? 15.535 0.609 -16.105 1.00 92.38 295 PHE A CA 1
ATOM 2381 C C . PHE A 1 295 ? 15.678 -0.757 -15.433 1.00 92.38 295 PHE A C 1
ATOM 2383 O O . PHE A 1 295 ? 14.910 -1.073 -14.528 1.00 92.38 295 PHE A O 1
ATOM 2390 N N . VAL A 1 296 ? 16.611 -1.578 -15.919 1.00 91.94 296 VAL A N 1
ATOM 2391 C CA . VAL A 1 296 ? 16.826 -2.949 -15.440 1.00 91.94 296 VAL A CA 1
ATOM 2392 C C . VAL A 1 296 ? 18.306 -3.126 -15.139 1.00 91.94 296 VAL A C 1
ATOM 2394 O O . VAL A 1 296 ? 19.128 -2.957 -16.039 1.00 91.94 296 VAL A O 1
ATOM 2397 N N . THR A 1 297 ? 18.632 -3.475 -13.899 1.00 90.75 297 THR A N 1
ATOM 2398 C CA . THR A 1 297 ? 20.007 -3.683 -13.433 1.00 90.75 297 THR A CA 1
ATOM 2399 C C . THR A 1 297 ? 20.108 -4.909 -12.523 1.00 90.75 297 THR A C 1
ATOM 2401 O O . THR A 1 297 ? 19.099 -5.405 -12.018 1.00 90.75 297 THR A O 1
ATOM 2404 N N . SER A 1 298 ? 21.316 -5.464 -12.390 1.00 87.94 298 SER A N 1
ATOM 2405 C CA . SER A 1 298 ? 21.596 -6.597 -11.506 1.00 87.94 298 SER A CA 1
ATOM 2406 C C . SER A 1 298 ? 23.082 -6.860 -11.341 1.00 87.94 298 SER A C 1
ATOM 2408 O O . SER A 1 298 ? 23.807 -6.994 -12.326 1.00 87.94 298 SER A O 1
ATOM 2410 N N . ASP A 1 299 ? 23.464 -7.122 -10.098 1.00 86.81 299 ASP A N 1
ATOM 2411 C CA . ASP A 1 299 ? 24.770 -7.647 -9.704 1.00 86.81 299 ASP A CA 1
ATOM 2412 C C . ASP A 1 299 ? 24.753 -9.178 -9.527 1.00 86.81 299 ASP A C 1
ATOM 2414 O O . ASP A 1 299 ? 25.797 -9.819 -9.358 1.00 86.81 299 ASP A O 1
ATOM 2418 N N . ILE A 1 300 ? 23.570 -9.804 -9.592 1.00 78.38 300 ILE A N 1
ATOM 2419 C CA . ILE A 1 300 ? 23.410 -11.260 -9.514 1.00 78.38 300 ILE A CA 1
ATOM 2420 C C . ILE A 1 300 ? 24.061 -11.914 -10.741 1.00 78.38 300 ILE A C 1
ATOM 2422 O O . ILE A 1 300 ? 23.648 -11.709 -11.884 1.00 78.38 300 ILE A O 1
ATOM 2426 N N . LYS A 1 301 ? 25.075 -12.759 -10.504 1.00 75.25 301 LYS A N 1
ATOM 2427 C CA . LYS A 1 301 ? 25.740 -13.555 -11.547 1.00 75.25 301 LYS A CA 1
ATOM 2428 C C . LYS A 1 301 ? 24.758 -14.564 -12.153 1.00 75.25 301 LYS A C 1
ATOM 2430 O O . LYS A 1 301 ? 24.464 -15.587 -11.544 1.00 75.25 301 LYS A O 1
ATOM 2435 N N . GLY A 1 302 ? 24.287 -14.307 -13.370 1.00 68.56 302 GLY A N 1
ATOM 2436 C CA . GLY A 1 302 ? 23.367 -15.193 -14.086 1.00 68.56 302 GLY A CA 1
ATOM 2437 C C . GLY A 1 302 ? 22.502 -14.443 -15.096 1.00 68.56 302 GLY A C 1
ATOM 2438 O O . GLY A 1 302 ? 22.689 -13.253 -15.330 1.00 68.56 302 GLY A O 1
ATOM 2439 N N . LYS A 1 303 ? 21.552 -15.144 -15.727 1.00 62.47 303 LYS A N 1
ATOM 2440 C CA . LYS A 1 303 ? 20.527 -14.495 -16.555 1.00 62.47 303 LYS A CA 1
ATOM 2441 C C . LYS A 1 303 ? 19.456 -13.908 -15.642 1.00 62.47 303 LYS A C 1
ATOM 2443 O O . LYS A 1 303 ? 18.795 -14.668 -14.943 1.00 62.47 303 LYS A O 1
ATOM 2448 N N . LEU A 1 304 ? 19.245 -12.599 -15.726 1.00 68.62 304 LEU A N 1
ATOM 2449 C CA . LEU A 1 304 ? 18.043 -11.951 -15.212 1.00 68.62 304 LEU A CA 1
ATOM 2450 C C . LEU A 1 304 ? 16.822 -12.403 -16.024 1.00 68.62 304 LEU A C 1
ATOM 2452 O O . LEU A 1 304 ? 16.765 -12.110 -17.224 1.00 68.62 304 LEU A O 1
ATOM 2456 N N . PRO A 1 305 ? 15.832 -13.094 -15.436 1.00 85.00 305 PRO A N 1
ATOM 2457 C CA . PRO A 1 305 ? 14.645 -13.498 -16.168 1.00 85.00 305 PRO A CA 1
ATOM 2458 C C . PRO A 1 305 ? 13.614 -12.361 -16.151 1.00 85.00 305 PRO A C 1
ATOM 2460 O O . PRO A 1 305 ? 12.535 -12.478 -15.590 1.00 85.00 305 PRO A O 1
ATOM 2463 N N . VAL A 1 306 ? 13.945 -11.240 -16.794 1.00 93.25 306 VAL A N 1
ATOM 2464 C CA . VAL A 1 306 ? 12.995 -10.142 -17.023 1.00 93.25 306 VAL A CA 1
ATOM 2465 C C . VAL A 1 306 ? 12.322 -10.354 -18.374 1.00 93.25 306 VAL A C 1
ATOM 2467 O O . VAL A 1 306 ? 12.982 -10.393 -19.413 1.00 93.25 306 VAL A O 1
ATOM 2470 N N . LYS A 1 307 ? 10.998 -10.515 -18.368 1.00 94.75 307 LYS A N 1
ATOM 2471 C CA . LYS A 1 307 ? 10.191 -10.798 -19.559 1.00 94.75 307 LYS A CA 1
ATOM 2472 C C . LYS A 1 307 ? 9.099 -9.753 -19.716 1.00 94.75 307 LYS A C 1
ATOM 2474 O O . LYS A 1 307 ? 8.320 -9.506 -18.800 1.00 94.75 307 LYS A O 1
ATOM 2479 N N . PHE A 1 308 ? 9.012 -9.201 -20.917 1.00 94.56 308 PHE A N 1
ATOM 2480 C CA . PHE A 1 308 ? 7.939 -8.314 -21.341 1.00 94.56 308 PHE A CA 1
ATOM 2481 C C . PHE A 1 308 ? 7.171 -8.972 -22.485 1.00 94.56 308 PHE A C 1
ATOM 2483 O O . PHE A 1 308 ? 7.778 -9.460 -23.439 1.00 94.56 308 PHE A O 1
ATOM 2490 N N . LYS A 1 309 ? 5.842 -8.998 -22.397 1.00 95.81 309 LYS A N 1
ATOM 2491 C CA . LYS A 1 309 ? 4.955 -9.586 -23.402 1.00 95.81 309 LYS A CA 1
ATOM 2492 C C . LYS A 1 309 ? 3.789 -8.642 -23.673 1.00 95.81 309 LYS A C 1
ATOM 2494 O O . LYS A 1 309 ? 3.175 -8.148 -22.737 1.00 95.81 309 LYS A O 1
ATOM 2499 N N . ASN A 1 310 ? 3.476 -8.413 -24.948 1.00 95.88 310 ASN A N 1
ATOM 2500 C CA . ASN A 1 310 ? 2.349 -7.574 -25.375 1.00 95.88 310 ASN A CA 1
ATOM 2501 C C . ASN A 1 310 ? 2.355 -6.167 -24.742 1.00 95.88 310 ASN A C 1
ATOM 2503 O O . ASN A 1 310 ? 1.362 -5.717 -24.177 1.00 95.88 310 ASN A O 1
ATOM 2507 N N . ILE A 1 311 ? 3.490 -5.472 -24.814 1.00 95.88 311 ILE A N 1
ATOM 2508 C CA . ILE A 1 311 ? 3.615 -4.113 -24.276 1.00 95.88 311 ILE A CA 1
ATOM 2509 C C . ILE A 1 311 ? 3.257 -3.102 -25.360 1.00 95.88 311 ILE A C 1
ATOM 2511 O O . ILE A 1 311 ? 3.795 -3.162 -26.464 1.00 95.88 311 ILE A O 1
ATOM 2515 N N . ARG A 1 312 ? 2.384 -2.150 -25.033 1.00 94.56 312 ARG A N 1
ATOM 2516 C CA . ARG A 1 312 ? 2.081 -0.989 -25.875 1.00 94.56 312 ARG A CA 1
ATOM 2517 C C . ARG A 1 312 ? 2.677 0.257 -25.242 1.00 94.56 312 ARG A C 1
ATOM 2519 O O . ARG A 1 312 ? 2.462 0.512 -24.060 1.00 94.56 312 ARG A O 1
ATOM 2526 N N . GLN A 1 313 ? 3.405 1.037 -26.028 1.00 92.56 313 GLN A N 1
ATOM 2527 C CA . GLN A 1 313 ? 4.018 2.283 -25.583 1.00 92.56 313 GLN A CA 1
ATOM 2528 C C . GLN A 1 313 ? 3.539 3.455 -26.434 1.00 92.56 313 GLN A C 1
ATOM 2530 O O . GLN A 1 313 ? 3.467 3.364 -27.657 1.00 92.56 313 GLN A O 1
ATOM 2535 N N . TYR A 1 314 ? 3.233 4.566 -25.770 1.00 91.56 314 TYR A N 1
ATOM 2536 C CA . TYR A 1 314 ? 2.775 5.805 -26.384 1.00 91.56 314 TYR A CA 1
ATOM 2537 C C . TYR A 1 314 ? 3.552 6.975 -25.784 1.00 91.56 314 TYR A C 1
ATOM 2539 O O . TYR A 1 314 ? 3.496 7.198 -24.573 1.00 91.56 314 TYR A O 1
ATOM 2547 N N . ASN A 1 315 ? 4.257 7.742 -26.619 1.00 87.88 315 ASN A N 1
ATOM 2548 C CA . ASN A 1 315 ? 5.066 8.890 -26.186 1.00 87.88 315 ASN A CA 1
ATOM 2549 C C . ASN A 1 315 ? 6.034 8.548 -25.034 1.00 87.88 315 ASN A C 1
ATOM 2551 O O . ASN A 1 315 ? 6.163 9.302 -24.069 1.00 87.88 315 ASN A O 1
ATOM 2555 N N . THR A 1 316 ? 6.667 7.378 -25.097 1.00 86.12 316 THR A N 1
ATOM 2556 C CA . THR A 1 316 ? 7.761 7.004 -24.197 1.00 86.12 316 THR A CA 1
ATOM 2557 C C . THR A 1 316 ? 9.097 7.380 -24.838 1.00 86.12 316 THR A C 1
ATOM 2559 O O . THR A 1 316 ? 9.210 7.450 -26.063 1.00 86.12 316 THR A O 1
ATOM 2562 N N . GLY A 1 317 ? 10.121 7.642 -24.029 1.00 74.12 317 GLY A N 1
ATOM 2563 C CA . GLY A 1 317 ? 11.432 8.069 -24.528 1.00 74.12 317 GLY A CA 1
ATOM 2564 C C . GLY A 1 317 ? 11.696 9.566 -24.362 1.00 74.12 317 GLY A C 1
ATOM 2565 O O . GLY A 1 317 ? 10.818 10.403 -24.557 1.00 74.12 317 GLY A O 1
ATOM 2566 N N . ASN A 1 318 ? 12.949 9.923 -24.069 1.00 65.44 318 ASN A N 1
ATOM 2567 C CA . ASN A 1 318 ? 13.449 11.290 -24.228 1.00 65.44 318 ASN A CA 1
ATOM 2568 C C . ASN A 1 318 ? 13.884 11.500 -25.694 1.00 65.44 318 ASN A C 1
ATOM 2570 O O . ASN A 1 318 ? 15.069 11.525 -26.011 1.00 65.44 318 ASN A O 1
ATOM 2574 N N . LEU A 1 319 ? 12.916 11.541 -26.617 1.00 57.88 319 LEU A N 1
ATOM 2575 C CA . LEU A 1 319 ? 13.185 11.439 -28.060 1.00 57.88 319 LEU A CA 1
ATOM 2576 C C . LEU A 1 319 ? 13.796 12.702 -28.693 1.00 57.88 319 LEU A C 1
ATOM 2578 O O . LEU A 1 319 ? 14.233 12.637 -29.840 1.00 57.88 319 LEU A O 1
ATOM 2582 N N . THR A 1 320 ? 13.824 13.846 -27.998 1.00 56.22 320 THR A N 1
ATOM 2583 C CA . THR A 1 320 ? 14.051 15.142 -28.666 1.00 56.22 320 THR A CA 1
ATOM 2584 C C . THR A 1 320 ? 15.198 15.996 -28.134 1.00 56.22 320 THR A C 1
ATOM 2586 O O . THR A 1 320 ? 15.627 16.882 -28.868 1.00 56.22 320 THR A O 1
ATOM 2589 N N . THR A 1 321 ? 15.725 15.778 -26.920 1.00 55.47 321 THR A N 1
ATOM 2590 C CA . THR A 1 321 ? 16.671 16.753 -26.326 1.00 55.47 321 THR A CA 1
ATOM 2591 C C . THR A 1 321 ? 18.063 16.212 -26.001 1.00 55.47 321 THR A C 1
ATOM 2593 O O . THR A 1 321 ? 19.029 16.949 -26.188 1.00 55.47 321 THR A O 1
ATOM 2596 N N . LYS A 1 322 ? 18.212 14.939 -25.607 1.00 56.84 322 LYS A N 1
ATOM 2597 C CA . LYS A 1 322 ? 19.513 14.270 -25.408 1.00 56.84 322 LYS A CA 1
ATOM 2598 C C . LYS A 1 322 ? 19.389 12.761 -25.622 1.00 56.84 322 LYS A C 1
ATOM 2600 O O . LYS A 1 322 ? 18.384 12.166 -25.243 1.00 56.84 322 LYS A O 1
ATOM 2605 N N . ARG A 1 323 ? 20.409 12.138 -26.230 1.00 59.62 323 ARG A N 1
ATOM 2606 C CA . ARG A 1 323 ? 20.529 10.669 -26.250 1.00 59.62 323 ARG A CA 1
ATOM 2607 C C . ARG A 1 323 ? 20.635 10.177 -24.803 1.00 59.62 323 ARG A C 1
ATOM 2609 O O . ARG A 1 323 ? 21.357 10.799 -24.035 1.00 59.62 323 ARG A O 1
ATOM 2616 N N . LEU A 1 324 ? 19.941 9.084 -24.468 1.00 59.81 324 LEU A N 1
ATOM 2617 C CA . LEU A 1 324 ? 20.115 8.389 -23.186 1.00 59.81 324 LEU A CA 1
ATOM 2618 C C . LEU A 1 324 ? 21.610 8.151 -22.951 1.00 59.81 324 LEU A C 1
ATOM 2620 O O . LEU A 1 324 ? 22.277 7.579 -23.818 1.00 59.81 324 LEU A O 1
ATOM 2624 N N . GLU A 1 325 ? 22.124 8.616 -21.815 1.00 55.25 325 GLU A N 1
ATOM 2625 C CA . GLU A 1 325 ? 23.559 8.551 -21.526 1.00 55.25 325 GLU A CA 1
ATOM 2626 C C . GLU A 1 325 ? 23.963 7.122 -21.128 1.00 55.25 325 GLU A C 1
ATOM 2628 O O . GLU A 1 325 ? 25.039 6.658 -21.510 1.00 55.25 325 GLU A O 1
ATOM 2633 N N . HIS A 1 326 ? 23.067 6.374 -20.463 1.00 54.84 326 HIS A N 1
ATOM 2634 C CA . HIS A 1 326 ? 23.339 5.009 -20.007 1.00 54.84 326 HIS A CA 1
ATOM 2635 C C . HIS A 1 326 ? 22.110 4.088 -20.037 1.00 54.84 326 HIS A C 1
ATOM 2637 O O . HIS A 1 326 ? 21.145 4.294 -19.303 1.00 54.84 326 HIS A O 1
ATOM 2643 N N . GLY A 1 327 ? 22.199 3.005 -20.824 1.00 55.81 327 GLY A N 1
ATOM 2644 C CA . GLY A 1 327 ? 21.283 1.858 -20.777 1.00 55.81 327 GLY A CA 1
ATOM 2645 C C . GLY A 1 327 ? 19.790 2.185 -20.929 1.00 55.81 327 GLY A C 1
ATOM 2646 O O . GLY A 1 327 ? 19.386 3.306 -21.235 1.00 55.81 327 GLY A O 1
ATOM 2647 N N . GLY A 1 328 ? 18.944 1.176 -20.712 1.00 57.44 328 GLY A N 1
ATOM 2648 C CA . GLY A 1 328 ? 17.494 1.356 -20.674 1.00 57.44 328 GLY A CA 1
ATOM 2649 C C . GLY A 1 328 ? 16.719 0.688 -21.801 1.00 57.44 328 GLY A C 1
ATOM 2650 O O . GLY A 1 328 ? 17.169 0.622 -22.943 1.00 57.44 328 GLY A O 1
ATOM 2651 N N . LEU A 1 329 ? 15.519 0.212 -21.469 1.00 63.19 329 LEU A N 1
ATOM 2652 C CA . LEU A 1 329 ? 14.622 -0.408 -22.434 1.00 63.19 329 LEU A CA 1
ATOM 2653 C C . LEU A 1 329 ? 13.623 0.630 -22.959 1.00 63.19 329 LEU A C 1
ATOM 2655 O O . LEU A 1 329 ? 12.778 1.129 -22.215 1.00 63.19 329 LEU A O 1
ATOM 2659 N N . ILE A 1 330 ? 13.720 0.920 -24.255 1.00 59.22 330 ILE A N 1
ATOM 2660 C CA . ILE A 1 330 ? 12.636 1.480 -25.067 1.00 59.22 330 ILE A CA 1
ATOM 2661 C C . ILE A 1 330 ? 12.259 0.364 -26.042 1.00 59.22 330 ILE A C 1
ATOM 2663 O O . ILE A 1 330 ? 13.048 0.040 -26.929 1.00 59.22 330 ILE A O 1
ATOM 2667 N N . ILE A 1 331 ? 11.109 -0.283 -25.839 1.00 55.34 331 ILE A N 1
ATOM 2668 C CA . ILE A 1 331 ? 10.608 -1.281 -26.802 1.00 55.34 331 ILE A CA 1
ATOM 2669 C C . ILE A 1 331 ? 9.887 -0.512 -27.913 1.00 55.34 331 ILE A C 1
ATOM 2671 O O . ILE A 1 331 ? 8.964 0.244 -27.610 1.00 55.34 331 ILE A O 1
ATOM 2675 N N . TRP A 1 332 ? 10.335 -0.662 -29.156 1.00 35.66 332 TRP A N 1
ATOM 2676 C CA . TRP A 1 332 ? 9.651 -0.122 -30.334 1.00 35.66 332 TRP A CA 1
ATOM 2677 C C . TRP A 1 332 ? 8.620 -1.110 -30.861 1.00 35.66 332 TRP A C 1
ATOM 2679 O O . TRP A 1 332 ? 8.930 -2.326 -30.850 1.00 35.66 332 TRP A O 1
#